Protein AF-D9UPR3-F1 (afdb_monomer_lite)

Sequence (343 aa):
MTTEEIARAFMVPQASMSRRISRAKQQIKNDGMDFRMPPEAERPGRTRAVLRVLYLIFNEGYTATVGPDLLRPDLTAEAIRLTRQAHRVLPDDAEVTGLLALMLLTEARRPARTLADGDLVPMAEQDRSRWNGALAEEGLALVVEALSRPGAGFYRLQAAIAAVHVETPEGGETDWPQILALYDLLEQIAPGAAVRLNRAVAMAMVKGPREGLRLLEPLERDRWMAGSHRLSAVRAHLLEMAGDTDGAREAYRAAARQAGTGPEQRFLSERAERVGAAGTQRAGGGRRGTESGGRELAADERESRTEQHELAAGEGESAREEPLRHDRPHGPGDRAKRLRARR

Structure (mmCIF, N/CA/C/O backbone):
data_AF-D9UPR3-F1
#
_entry.id   AF-D9UPR3-F1
#
loop_
_atom_site.group_PDB
_atom_site.id
_atom_site.type_symbol
_atom_site.label_atom_id
_atom_site.label_alt_id
_atom_site.label_comp_id
_atom_site.label_asym_id
_atom_site.label_entity_id
_atom_site.label_seq_id
_atom_site.pdbx_PDB_ins_code
_atom_site.Cartn_x
_atom_site.Cartn_y
_atom_site.Cartn_z
_atom_site.occupancy
_atom_site.B_iso_or_equiv
_atom_site.auth_seq_id
_atom_site.auth_comp_id
_atom_site.auth_asym_id
_atom_site.auth_atom_id
_atom_site.pdbx_PDB_model_num
ATOM 1 N N . MET A 1 1 ? 8.447 8.687 16.253 1.00 60.56 1 MET A N 1
ATOM 2 C CA . MET A 1 1 ? 8.339 9.632 15.125 1.00 60.56 1 MET A CA 1
ATOM 3 C C . MET A 1 1 ? 8.769 11.029 15.547 1.00 60.56 1 MET A C 1
ATOM 5 O O . MET A 1 1 ? 8.450 11.444 16.660 1.00 60.56 1 MET A O 1
ATOM 9 N N . THR A 1 2 ? 9.475 11.743 14.674 1.00 74.50 2 THR A N 1
ATOM 10 C CA . THR A 1 2 ? 9.830 13.160 14.833 1.00 74.50 2 THR A CA 1
ATOM 11 C C . THR A 1 2 ? 8.719 14.069 14.291 1.00 74.50 2 THR A C 1
ATOM 13 O O . THR A 1 2 ? 7.853 13.646 13.528 1.00 74.50 2 THR A O 1
ATOM 16 N N . THR A 1 3 ? 8.713 15.350 14.669 1.00 73.88 3 THR A N 1
ATOM 17 C CA . THR A 1 3 ? 7.719 16.314 14.158 1.00 73.88 3 THR A CA 1
ATOM 18 C C . THR A 1 3 ? 7.838 16.553 12.652 1.00 73.88 3 THR A C 1
ATOM 20 O O . THR A 1 3 ? 6.852 16.896 12.007 1.00 73.88 3 THR A O 1
ATOM 23 N N . GLU A 1 4 ? 9.039 16.400 12.099 1.00 66.38 4 GLU A N 1
ATOM 24 C CA . GLU A 1 4 ? 9.299 16.533 10.666 1.00 66.38 4 GLU A CA 1
ATOM 25 C C . GLU A 1 4 ? 8.637 15.406 9.870 1.00 66.38 4 GLU A C 1
ATOM 27 O O . GLU A 1 4 ? 7.923 15.680 8.907 1.00 66.38 4 GLU A O 1
ATOM 32 N N . GLU A 1 5 ? 8.790 14.164 10.337 1.00 59.88 5 GLU A N 1
ATOM 33 C CA . GLU A 1 5 ? 8.140 12.974 9.772 1.00 59.88 5 GLU A CA 1
ATOM 34 C C . GLU A 1 5 ? 6.614 13.137 9.769 1.00 59.88 5 GLU A C 1
ATOM 36 O O . GLU A 1 5 ? 5.964 13.003 8.735 1.00 59.88 5 GLU A O 1
ATOM 41 N N . ILE A 1 6 ? 6.039 13.548 10.906 1.00 65.50 6 ILE A N 1
ATOM 42 C CA . ILE A 1 6 ? 4.591 13.778 11.020 1.00 65.50 6 ILE A CA 1
ATOM 43 C C . ILE A 1 6 ? 4.144 14.899 10.068 1.00 65.50 6 ILE A C 1
ATOM 45 O O . ILE A 1 6 ? 3.082 14.816 9.461 1.00 65.50 6 ILE A O 1
ATOM 49 N N . ALA A 1 7 ? 4.930 15.963 9.908 1.00 60.84 7 ALA A N 1
ATOM 50 C CA . ALA A 1 7 ? 4.569 17.052 9.009 1.00 60.84 7 ALA A CA 1
ATOM 51 C C . ALA A 1 7 ? 4.480 16.588 7.549 1.00 60.84 7 ALA A C 1
ATOM 53 O O . ALA A 1 7 ? 3.546 16.985 6.858 1.00 60.84 7 ALA A O 1
ATOM 54 N N . ARG A 1 8 ? 5.392 15.711 7.106 1.00 58.56 8 ARG A N 1
ATOM 55 C CA . ARG A 1 8 ? 5.369 15.131 5.756 1.00 58.56 8 ARG A CA 1
ATOM 56 C C . ARG A 1 8 ? 4.202 14.174 5.544 1.00 58.56 8 ARG A C 1
ATOM 58 O O . ARG A 1 8 ? 3.504 14.350 4.555 1.00 58.56 8 ARG A O 1
ATOM 65 N N . ALA A 1 9 ? 3.927 13.275 6.492 1.00 56.50 9 ALA A N 1
ATOM 66 C CA . ALA A 1 9 ? 2.783 12.357 6.409 1.00 56.50 9 ALA A CA 1
ATOM 67 C C . ALA A 1 9 ? 1.434 13.098 6.280 1.00 56.50 9 ALA A C 1
ATOM 69 O O . ALA A 1 9 ? 0.490 12.638 5.640 1.00 56.50 9 ALA A O 1
ATOM 70 N N . PHE A 1 10 ? 1.339 14.288 6.882 1.00 54.97 10 PHE A N 1
ATOM 71 C CA . PHE A 1 10 ? 0.181 15.184 6.769 1.00 54.97 10 PHE A CA 1
ATOM 72 C C . PHE A 1 10 ? 0.341 16.260 5.684 1.00 54.97 10 PHE A C 1
ATOM 74 O O . PHE A 1 10 ? -0.509 17.140 5.567 1.00 54.97 10 PHE A O 1
ATOM 81 N N . MET A 1 11 ? 1.442 16.224 4.934 1.00 53.34 11 MET A N 1
ATOM 82 C CA . MET A 1 11 ? 1.801 17.159 3.869 1.00 53.34 11 MET A CA 1
ATOM 83 C C . MET A 1 11 ? 1.664 18.644 4.264 1.00 53.34 11 MET A C 1
ATOM 85 O O . MET A 1 11 ? 1.179 19.483 3.504 1.00 53.34 11 MET A O 1
ATOM 89 N N . VAL A 1 12 ? 2.111 18.995 5.474 1.00 57.12 12 VAL A N 1
ATOM 90 C CA . VAL A 1 12 ? 2.156 20.371 5.991 1.00 57.12 12 VAL A CA 1
ATOM 91 C C . VAL A 1 12 ? 3.588 20.798 6.333 1.00 57.12 12 VAL A C 1
ATOM 93 O O . VAL A 1 12 ? 4.432 19.958 6.634 1.00 57.12 12 VAL A O 1
ATOM 96 N N . PRO A 1 13 ? 3.896 22.110 6.381 1.00 69.38 13 PRO A N 1
ATOM 97 C CA . PRO A 1 13 ? 5.200 22.573 6.851 1.00 69.38 13 PRO A CA 1
ATOM 98 C C . PRO A 1 13 ? 5.498 22.105 8.285 1.00 69.38 13 PRO A C 1
ATOM 100 O O . PRO A 1 13 ? 4.628 22.190 9.158 1.00 69.38 13 PRO A O 1
ATOM 103 N N . GLN A 1 14 ? 6.745 21.713 8.572 1.00 78.06 14 GLN A N 1
ATOM 104 C CA . GLN A 1 14 ? 7.173 21.263 9.909 1.00 78.06 14 GLN A CA 1
ATOM 105 C C . GLN A 1 14 ? 6.819 22.269 11.010 1.00 78.06 14 GLN A C 1
ATOM 107 O O . GLN A 1 14 ? 6.280 21.890 12.045 1.00 78.06 14 GLN A O 1
ATOM 112 N N . ALA A 1 15 ? 7.023 23.569 10.775 1.00 76.94 15 ALA A N 1
ATOM 113 C CA . ALA A 1 15 ? 6.650 24.616 11.729 1.00 76.94 15 ALA A CA 1
ATOM 114 C C . ALA A 1 15 ? 5.132 24.669 12.004 1.00 76.94 15 ALA A C 1
ATOM 116 O O . ALA A 1 15 ? 4.696 24.996 13.112 1.00 76.94 15 ALA A O 1
ATOM 117 N N . SER A 1 16 ? 4.305 24.348 11.007 1.00 71.25 16 SER A N 1
ATOM 118 C CA . SER A 1 16 ? 2.852 24.233 11.168 1.00 71.25 16 SER A CA 1
ATOM 119 C C . SER A 1 16 ? 2.490 22.997 11.987 1.00 71.25 16 SER A C 1
ATOM 121 O O . SER A 1 16 ? 1.668 23.111 12.898 1.00 71.25 16 SER A O 1
ATOM 123 N N . MET A 1 17 ? 3.150 21.860 11.744 1.00 85.56 17 MET A N 1
ATOM 124 C CA . MET A 1 17 ? 2.947 20.645 12.535 1.00 85.56 17 MET A CA 1
ATOM 125 C C . MET A 1 17 ? 3.408 20.819 13.988 1.00 85.56 17 MET A C 1
ATOM 127 O O . MET A 1 17 ? 2.632 20.553 14.901 1.00 85.56 17 MET A O 1
ATOM 131 N N . SER A 1 18 ? 4.591 21.394 14.231 1.00 78.44 18 SER A N 1
ATOM 132 C CA . SER A 1 18 ? 5.072 21.738 15.579 1.00 78.44 18 SER A CA 1
ATOM 133 C C . SER A 1 18 ? 4.061 22.591 16.343 1.00 78.44 18 SER A C 1
ATOM 135 O O . SER A 1 18 ? 3.726 22.287 17.485 1.00 78.44 18 SER A O 1
ATOM 137 N N . ARG A 1 19 ? 3.496 23.626 15.703 1.00 83.38 19 ARG A N 1
ATOM 138 C CA . ARG A 1 19 ? 2.458 24.469 16.321 1.00 83.38 19 ARG A CA 1
ATOM 139 C C . ARG A 1 19 ? 1.149 23.721 16.567 1.00 83.38 19 ARG A C 1
ATOM 141 O O . ARG A 1 19 ? 0.476 24.010 17.554 1.00 83.38 19 ARG A O 1
ATOM 148 N N . ARG A 1 20 ? 0.754 22.789 15.695 1.00 82.12 20 ARG A N 1
ATOM 149 C CA . ARG A 1 20 ? -0.429 21.934 15.912 1.00 82.12 20 ARG A CA 1
ATOM 150 C C . ARG A 1 20 ? -0.217 21.005 17.102 1.00 82.12 20 ARG A C 1
ATOM 152 O O . ARG A 1 20 ? -1.067 20.991 17.984 1.00 82.12 20 ARG A O 1
ATOM 159 N N . ILE A 1 21 ? 0.926 20.323 17.173 1.00 83.44 21 ILE A N 1
ATOM 160 C CA . ILE A 1 21 ? 1.269 19.413 18.273 1.00 83.44 21 ILE A CA 1
ATOM 161 C C . ILE A 1 21 ? 1.348 20.176 19.598 1.00 83.44 21 ILE A C 1
ATOM 163 O O . ILE A 1 21 ? 0.736 19.755 20.575 1.00 83.44 21 ILE A O 1
ATOM 167 N N . SER A 1 22 ? 2.041 21.318 19.640 1.00 83.50 22 SER A N 1
ATOM 168 C CA . SER A 1 22 ? 2.136 22.128 20.860 1.00 83.50 22 SER A CA 1
ATOM 169 C C . SER A 1 22 ? 0.773 22.648 21.311 1.00 83.50 22 SER A C 1
ATOM 171 O O . SER A 1 22 ? 0.469 22.569 22.496 1.00 83.50 22 SER A O 1
ATOM 173 N N . ARG A 1 23 ? -0.085 23.111 20.388 1.00 80.75 23 ARG A N 1
ATOM 174 C CA . ARG A 1 23 ? -1.458 23.522 20.727 1.00 80.75 23 ARG A CA 1
ATOM 175 C C . ARG A 1 23 ? -2.308 22.356 21.210 1.00 80.75 23 ARG A C 1
ATOM 177 O O . ARG A 1 23 ? -3.009 22.528 22.191 1.00 80.75 23 ARG A O 1
ATOM 184 N N . ALA A 1 24 ? -2.214 21.182 20.589 1.00 78.88 24 ALA A N 1
ATOM 185 C CA . ALA A 1 24 ? -2.932 19.992 21.040 1.00 78.88 24 ALA A CA 1
ATOM 186 C C . ALA A 1 24 ? -2.484 19.563 22.447 1.00 78.88 24 ALA A C 1
ATOM 188 O O . ALA A 1 24 ? -3.322 19.356 23.317 1.00 78.88 24 ALA A O 1
ATOM 189 N N . LYS A 1 25 ? -1.170 19.515 22.709 1.00 79.44 25 LYS A N 1
ATOM 190 C CA . LYS A 1 25 ? -0.615 19.231 24.045 1.00 79.44 25 LYS A CA 1
ATOM 191 C C . LYS A 1 25 ? -1.052 20.269 25.077 1.00 79.44 25 LYS A C 1
ATOM 193 O O . LYS A 1 25 ? -1.421 19.905 26.188 1.00 79.44 25 LYS A O 1
ATOM 198 N N . GLN A 1 26 ? -1.032 21.550 24.709 1.00 78.19 26 GLN A N 1
ATOM 199 C CA . GLN A 1 26 ? -1.462 22.631 25.589 1.00 78.19 26 GLN A CA 1
ATOM 200 C C . GLN A 1 26 ? -2.972 22.585 25.841 1.00 78.19 26 GLN A C 1
ATOM 202 O O . GLN A 1 26 ? -3.383 22.815 26.967 1.00 78.19 26 GLN A O 1
ATOM 207 N N . GLN A 1 27 ? -3.781 22.236 24.840 1.00 74.06 27 GLN A N 1
ATOM 208 C CA . GLN A 1 27 ? -5.222 22.039 24.985 1.00 74.06 27 GLN A CA 1
ATOM 209 C C . GLN A 1 27 ? -5.513 20.875 25.938 1.00 74.06 27 GLN A C 1
ATOM 211 O O . GLN A 1 27 ? -6.262 21.050 26.887 1.00 74.06 27 GLN A O 1
ATOM 216 N N . ILE A 1 28 ? -4.838 19.730 25.769 1.00 75.44 28 ILE A N 1
ATOM 217 C CA . ILE A 1 28 ? -4.945 18.581 26.686 1.00 75.44 28 ILE A CA 1
ATOM 218 C C . ILE A 1 28 ? -4.567 18.988 28.118 1.00 75.44 28 ILE A C 1
ATOM 220 O O . ILE A 1 28 ? -5.259 18.627 29.066 1.00 75.44 28 ILE A O 1
ATOM 224 N N . LYS A 1 29 ? -3.487 19.766 28.274 1.00 75.69 29 LYS A N 1
ATOM 225 C CA . LYS A 1 29 ? -3.014 20.252 29.576 1.00 75.69 29 LYS A CA 1
ATOM 226 C C . LYS A 1 29 ? -3.962 21.280 30.211 1.00 75.69 29 LYS A C 1
ATOM 228 O O . LYS A 1 29 ? -4.133 21.258 31.423 1.00 75.69 29 LYS A O 1
ATOM 233 N N . ASN A 1 30 ? -4.538 22.181 29.416 1.00 72.31 30 ASN A N 1
ATOM 234 C CA . ASN A 1 30 ? -5.387 23.280 29.883 1.00 72.31 30 ASN A CA 1
ATOM 235 C C . ASN A 1 30 ? -6.821 22.838 30.173 1.00 72.31 30 ASN A C 1
ATOM 237 O O . ASN A 1 30 ? -7.424 23.340 31.114 1.00 72.31 30 ASN A O 1
ATOM 241 N N . ASP A 1 31 ? -7.357 21.916 29.375 1.00 68.56 31 ASP A N 1
ATOM 242 C CA . ASP A 1 31 ? -8.737 21.453 29.516 1.00 68.56 31 ASP A CA 1
ATOM 243 C C . ASP A 1 31 ? -8.904 20.458 30.666 1.00 68.56 31 ASP A C 1
ATOM 245 O O . ASP A 1 31 ? -10.033 20.084 30.972 1.00 68.56 31 ASP A O 1
ATOM 249 N N . GLY A 1 32 ? -7.802 20.000 31.279 1.00 60.31 32 GLY A N 1
ATOM 250 C CA . GLY A 1 32 ? -7.841 18.963 32.307 1.00 60.31 32 GLY A CA 1
ATOM 251 C C . GLY A 1 32 ? -8.645 17.755 31.833 1.00 60.31 32 GLY A C 1
ATOM 252 O O . GLY A 1 32 ? -9.475 17.255 32.581 1.00 60.31 32 GLY A O 1
ATOM 253 N N . MET A 1 33 ? -8.487 17.372 30.557 1.00 57.41 33 MET A N 1
ATOM 254 C CA . MET A 1 33 ? -9.342 16.374 29.920 1.00 57.41 33 MET A CA 1
ATOM 255 C C . MET A 1 33 ? -9.286 15.061 30.699 1.00 57.41 33 MET A C 1
ATOM 257 O O . MET A 1 33 ? -8.336 14.288 30.563 1.00 57.41 33 MET A O 1
ATOM 261 N N . ASP A 1 34 ? -10.337 14.789 31.465 1.00 59.31 34 ASP A N 1
ATOM 262 C CA . ASP A 1 34 ? -10.584 13.459 31.991 1.00 59.31 34 ASP A CA 1
ATOM 263 C C . ASP A 1 34 ? -10.797 12.531 30.796 1.00 59.31 34 ASP A C 1
ATOM 265 O O . ASP A 1 34 ? -11.707 12.728 29.979 1.00 59.31 34 ASP A O 1
ATOM 269 N N . PHE A 1 35 ? -9.944 11.513 30.677 1.00 65.38 35 PHE A N 1
ATOM 270 C CA . PHE A 1 35 ? -10.124 10.424 29.723 1.00 65.38 35 PHE A CA 1
ATOM 271 C C . PHE A 1 35 ? -11.361 9.613 30.121 1.00 65.38 35 PHE A C 1
ATOM 273 O O . PHE A 1 35 ? -11.278 8.540 30.713 1.00 65.38 35 PHE A O 1
ATOM 280 N N . ARG A 1 36 ? -12.539 10.147 29.804 1.00 72.75 36 ARG A N 1
ATOM 281 C CA . ARG A 1 36 ? -13.812 9.453 29.943 1.00 72.75 36 ARG A CA 1
ATOM 282 C C . ARG A 1 36 ? -14.077 8.616 28.703 1.00 72.75 36 ARG A C 1
ATOM 284 O O . ARG A 1 36 ? -13.770 9.027 27.582 1.00 72.75 36 ARG A O 1
ATOM 291 N N . MET A 1 37 ? -14.690 7.455 28.908 1.00 77.19 37 MET A N 1
ATOM 292 C CA . MET A 1 37 ? -15.153 6.623 27.804 1.00 77.19 37 MET A CA 1
ATOM 293 C C . MET A 1 37 ? -16.097 7.455 26.918 1.00 77.19 37 MET A C 1
ATOM 295 O O . MET A 1 37 ? -17.040 8.057 27.448 1.00 77.19 37 MET A O 1
ATOM 299 N N . PRO A 1 38 ? -15.859 7.539 25.596 1.00 80.75 38 PRO A N 1
ATOM 300 C CA . PRO A 1 38 ? -16.747 8.282 24.723 1.00 80.75 38 PRO A CA 1
ATOM 301 C C . PRO A 1 38 ? -18.163 7.684 24.750 1.00 80.75 38 PRO A C 1
ATOM 303 O O . PRO A 1 38 ? -18.311 6.454 24.827 1.00 80.75 38 PRO A O 1
ATOM 306 N N . PRO A 1 39 ? -19.204 8.536 24.662 1.00 85.06 39 PRO A N 1
ATOM 307 C CA . PRO A 1 39 ? -20.572 8.084 24.445 1.00 85.06 39 PRO A CA 1
ATOM 308 C C . PRO A 1 39 ? -20.645 7.135 23.249 1.00 85.06 39 PRO A C 1
ATOM 310 O O . PRO A 1 39 ? -19.894 7.289 22.286 1.00 85.06 39 PRO A O 1
ATOM 313 N N . GLU A 1 40 ? -21.568 6.177 23.286 1.00 83.12 40 GLU A N 1
ATOM 314 C CA . GLU A 1 40 ? -21.684 5.135 22.261 1.00 83.12 40 GLU A CA 1
ATOM 315 C C . GLU A 1 40 ? -21.810 5.701 20.839 1.00 83.12 40 GLU A C 1
ATOM 317 O O . GLU A 1 40 ? -21.120 5.243 19.932 1.00 83.12 40 GLU A O 1
ATOM 322 N N . ALA A 1 41 ? -22.568 6.788 20.676 1.00 85.25 41 ALA A N 1
ATOM 323 C CA . ALA A 1 41 ? -22.734 7.484 19.401 1.00 85.25 41 ALA A CA 1
ATOM 324 C C . ALA A 1 41 ? -21.432 8.086 18.828 1.00 85.25 41 ALA A C 1
ATOM 326 O O . ALA A 1 41 ? -21.311 8.244 17.616 1.00 85.25 41 ALA A O 1
ATOM 327 N N . GLU A 1 42 ? -20.444 8.414 19.667 1.00 85.62 42 GLU A N 1
ATOM 328 C CA . GLU A 1 42 ? -19.148 8.946 19.217 1.00 85.62 42 GLU A CA 1
ATOM 329 C C . GLU A 1 42 ? -18.145 7.841 18.859 1.00 85.62 42 GLU A C 1
ATOM 331 O O . GLU A 1 42 ? -17.145 8.114 18.185 1.00 85.62 42 GLU A O 1
ATOM 336 N N . ARG A 1 43 ? -18.379 6.600 19.310 1.00 85.75 43 ARG A N 1
ATOM 337 C CA . ARG A 1 43 ? -17.422 5.496 19.152 1.00 85.75 43 ARG A CA 1
ATOM 338 C C . ARG A 1 43 ? -17.071 5.233 17.686 1.00 85.75 43 ARG A C 1
ATOM 340 O O . ARG A 1 43 ? -15.877 5.235 17.407 1.00 85.75 43 ARG A O 1
ATOM 347 N N . PRO A 1 44 ? -18.015 5.134 16.727 1.00 85.62 44 PRO A N 1
ATOM 348 C CA . PRO A 1 44 ? -17.662 4.839 15.335 1.00 85.62 44 PRO A CA 1
ATOM 349 C C . PRO A 1 44 ? -16.733 5.882 14.696 1.00 85.62 44 PRO A C 1
ATOM 351 O O . PRO A 1 44 ? -15.830 5.537 13.935 1.00 85.62 44 PRO A O 1
ATOM 354 N N . GLY A 1 45 ? -16.936 7.170 15.000 1.00 83.81 45 GLY A N 1
ATOM 355 C CA . GLY A 1 45 ? -16.080 8.247 14.493 1.00 83.81 45 GLY A CA 1
ATOM 356 C C . GLY A 1 45 ? -14.686 8.228 15.122 1.00 83.81 45 GLY A C 1
ATOM 357 O O . GLY A 1 45 ? -13.684 8.416 14.431 1.00 83.81 45 GLY A O 1
ATOM 358 N N . ARG A 1 46 ? -14.605 7.943 16.427 1.00 87.50 46 ARG A N 1
ATOM 359 C CA . ARG A 1 46 ? -13.329 7.824 17.146 1.00 87.50 46 ARG A CA 1
ATOM 360 C C . ARG A 1 46 ? -12.550 6.576 16.738 1.00 87.50 46 ARG A C 1
ATOM 362 O O . ARG A 1 46 ? -11.341 6.682 16.561 1.00 87.50 46 ARG A O 1
ATOM 369 N N . THR A 1 47 ? -13.220 5.443 16.522 1.00 90.44 47 THR A N 1
ATOM 370 C CA . THR A 1 47 ? -12.599 4.220 15.992 1.00 90.44 47 THR A CA 1
ATOM 371 C C . THR A 1 47 ? -11.947 4.502 14.646 1.00 90.44 47 THR A C 1
ATOM 373 O O . THR A 1 47 ? -10.759 4.242 14.498 1.00 90.44 47 THR A O 1
ATOM 376 N N . ARG A 1 48 ? -12.654 5.146 13.705 1.00 88.88 48 ARG A N 1
ATOM 377 C CA . ARG A 1 48 ? -12.072 5.541 12.408 1.00 88.88 48 ARG A CA 1
ATOM 378 C C . ARG A 1 48 ? -10.806 6.389 12.553 1.00 88.88 48 ARG A C 1
ATOM 380 O O . ARG A 1 48 ? -9.810 6.120 11.891 1.00 88.88 48 ARG A O 1
ATOM 387 N N . ALA A 1 49 ? -10.812 7.375 13.451 1.00 86.88 49 ALA A N 1
ATOM 388 C CA . ALA A 1 49 ? -9.627 8.195 13.706 1.00 86.88 49 ALA A CA 1
ATOM 389 C C . ALA A 1 49 ? -8.456 7.380 14.290 1.00 86.88 49 ALA A C 1
ATOM 391 O O . ALA A 1 49 ? -7.310 7.593 13.898 1.00 86.88 49 ALA A O 1
ATOM 392 N N . VAL A 1 50 ? -8.733 6.437 15.199 1.00 92.00 50 VAL A N 1
ATOM 393 C CA . VAL A 1 50 ? -7.719 5.533 15.766 1.00 92.00 50 VAL A CA 1
ATOM 394 C C . VAL A 1 50 ? -7.136 4.624 14.686 1.00 92.00 50 VAL A C 1
ATOM 396 O O . VAL A 1 50 ? -5.916 4.556 14.571 1.00 92.00 50 VAL A O 1
ATOM 399 N N . LEU A 1 51 ? -7.977 3.986 13.866 1.00 91.19 51 LEU A N 1
ATOM 400 C CA . LEU A 1 51 ? -7.533 3.128 12.763 1.00 91.19 51 LEU A CA 1
ATOM 401 C C . LEU A 1 51 ? -6.617 3.884 11.799 1.00 91.19 51 LEU A C 1
ATOM 403 O O . LEU A 1 51 ? -5.539 3.397 11.468 1.00 91.19 51 LEU A O 1
ATOM 407 N N . ARG A 1 52 ? -6.979 5.123 11.451 1.00 86.50 52 ARG A N 1
ATOM 408 C CA . ARG A 1 52 ? -6.141 5.986 10.615 1.00 86.50 52 ARG A CA 1
ATOM 409 C C . ARG A 1 52 ? -4.777 6.265 11.237 1.00 86.50 52 ARG A C 1
ATOM 411 O O . ARG A 1 52 ? -3.769 6.195 10.543 1.00 86.50 52 ARG A O 1
ATOM 418 N N . VAL A 1 53 ? -4.719 6.571 12.533 1.00 88.00 53 VAL A N 1
ATOM 419 C CA . VAL A 1 53 ? -3.439 6.796 13.226 1.00 88.00 53 VAL A CA 1
ATOM 420 C C . VAL A 1 53 ? -2.595 5.523 13.246 1.00 88.00 53 VAL A C 1
ATOM 422 O O . VAL A 1 53 ? -1.405 5.592 12.956 1.00 88.00 53 VAL A O 1
ATOM 425 N N . LEU A 1 54 ? -3.196 4.370 13.543 1.00 89.56 54 LEU A N 1
ATOM 426 C CA . LEU A 1 54 ? -2.496 3.083 13.546 1.00 89.56 54 LEU A CA 1
ATOM 427 C C . LEU A 1 54 ? -1.933 2.751 12.162 1.00 89.56 54 LEU A C 1
ATOM 429 O O . LEU A 1 54 ? -0.768 2.378 12.051 1.00 89.56 54 LEU A O 1
ATOM 433 N N . TYR A 1 55 ? -2.729 2.958 11.114 1.00 86.50 55 TYR A N 1
ATOM 434 C CA . TYR A 1 55 ? -2.305 2.771 9.731 1.00 86.50 55 TYR A CA 1
ATOM 435 C C . TYR A 1 55 ? -1.135 3.689 9.349 1.00 86.50 55 TYR A C 1
ATOM 437 O O . TYR A 1 55 ? -0.156 3.227 8.772 1.00 86.50 55 TYR A O 1
ATOM 445 N N . LEU A 1 56 ? -1.177 4.969 9.738 1.00 81.75 56 LEU A N 1
ATOM 446 C CA . LEU A 1 56 ? -0.077 5.909 9.488 1.00 81.75 56 LEU A CA 1
ATOM 447 C C . LEU A 1 56 ? 1.216 5.510 10.215 1.00 81.75 56 LEU A C 1
ATOM 449 O O . LEU A 1 56 ? 2.290 5.600 9.627 1.00 81.75 56 LEU A O 1
ATOM 453 N N . ILE A 1 57 ? 1.124 5.054 11.471 1.00 82.50 57 ILE A N 1
ATOM 454 C CA . ILE A 1 57 ? 2.293 4.562 12.222 1.00 82.50 57 ILE A CA 1
ATOM 455 C C . ILE A 1 57 ? 2.892 3.343 11.517 1.00 82.50 57 ILE A C 1
ATOM 457 O O . ILE A 1 57 ? 4.109 3.261 11.367 1.00 82.50 57 ILE A O 1
ATOM 461 N N . PHE A 1 58 ? 2.043 2.415 11.070 1.00 83.62 58 PHE A N 1
ATOM 462 C CA . PHE A 1 58 ? 2.490 1.230 10.350 1.00 83.62 58 PHE A CA 1
ATOM 463 C C . PHE A 1 58 ? 3.179 1.588 9.029 1.00 83.62 58 PHE A C 1
ATOM 465 O O . PHE A 1 58 ? 4.275 1.097 8.776 1.00 83.62 58 PHE A O 1
ATOM 472 N N . ASN A 1 59 ? 2.588 2.471 8.220 1.00 76.62 59 ASN A N 1
ATOM 473 C CA . ASN A 1 59 ? 3.161 2.871 6.933 1.00 76.62 59 ASN A CA 1
ATOM 474 C C . ASN A 1 59 ? 4.524 3.555 7.093 1.00 76.62 59 ASN A C 1
ATOM 476 O O . ASN A 1 59 ? 5.451 3.201 6.371 1.00 76.62 59 ASN A O 1
ATOM 480 N N . GLU A 1 60 ? 4.679 4.456 8.071 1.00 74.44 60 GLU A N 1
ATOM 481 C CA . GLU A 1 60 ? 5.988 5.060 8.376 1.00 74.44 60 GLU A CA 1
ATOM 482 C C . GLU A 1 60 ? 7.007 4.006 8.842 1.00 74.44 60 GLU A C 1
ATOM 484 O O . GLU A 1 60 ? 8.208 4.139 8.616 1.00 74.44 60 GLU A O 1
ATOM 489 N N . GLY A 1 61 ? 6.529 2.944 9.496 1.00 75.00 61 GLY A N 1
ATOM 490 C CA . GLY A 1 61 ? 7.342 1.799 9.879 1.00 75.00 61 GLY A CA 1
ATOM 491 C C . GLY A 1 61 ? 7.803 0.945 8.697 1.00 75.00 61 GLY A C 1
ATOM 492 O O . GLY A 1 61 ? 8.945 0.495 8.649 1.00 75.00 61 GLY A O 1
ATOM 493 N N . TYR A 1 62 ? 6.900 0.691 7.756 1.00 67.00 62 TYR A N 1
ATOM 494 C CA . TYR A 1 62 ? 7.090 -0.280 6.679 1.00 67.00 62 TYR A CA 1
ATOM 495 C C . TYR A 1 62 ? 7.742 0.317 5.424 1.00 67.00 62 TYR A C 1
ATOM 497 O O . TYR A 1 62 ? 8.319 -0.397 4.604 1.00 67.00 62 TYR A O 1
ATOM 505 N N . THR A 1 63 ? 7.648 1.627 5.233 1.00 67.81 63 THR A N 1
ATOM 506 C CA . THR A 1 63 ? 8.376 2.362 4.197 1.00 67.81 63 THR A CA 1
ATOM 507 C C . THR A 1 63 ? 8.726 3.717 4.782 1.00 67.81 63 THR A C 1
ATOM 509 O O . THR A 1 63 ? 7.916 4.643 4.756 1.00 67.81 63 THR A O 1
ATOM 512 N N . ALA A 1 64 ? 9.917 3.803 5.370 1.00 59.25 64 ALA A N 1
ATOM 513 C CA . ALA A 1 64 ? 10.398 5.023 5.992 1.00 59.25 64 ALA A CA 1
ATOM 514 C C . ALA A 1 64 ? 10.374 6.158 4.966 1.00 59.25 64 ALA A C 1
ATOM 516 O O . ALA A 1 64 ? 10.934 6.043 3.877 1.00 59.25 64 ALA A O 1
ATOM 517 N N . THR A 1 65 ? 9.726 7.269 5.311 1.00 55.34 65 THR A N 1
ATOM 518 C CA . THR A 1 65 ? 9.547 8.375 4.364 1.00 55.34 65 THR A CA 1
ATOM 519 C C . THR A 1 65 ? 10.891 9.053 4.058 1.00 55.34 65 THR A C 1
ATOM 521 O O . THR A 1 65 ? 11.092 9.560 2.955 1.00 55.34 65 THR A O 1
ATOM 524 N N . VAL A 1 66 ? 11.817 9.078 5.028 1.00 53.84 66 VAL A N 1
ATOM 525 C CA . VAL A 1 66 ? 13.173 9.632 4.893 1.00 53.84 66 VAL A CA 1
ATOM 526 C C . VAL A 1 66 ? 14.145 8.895 5.808 1.00 53.84 66 VAL A C 1
ATOM 528 O O . VAL A 1 66 ? 13.807 8.567 6.943 1.00 53.84 66 VAL A O 1
ATOM 531 N N . GLY A 1 67 ? 15.383 8.734 5.347 1.00 58.50 67 GLY A N 1
ATOM 532 C CA . GLY A 1 67 ? 16.486 8.252 6.171 1.00 58.50 67 GLY A CA 1
ATOM 533 C C . GLY A 1 67 ? 17.413 7.292 5.430 1.00 58.50 67 GLY A C 1
ATOM 534 O O . GLY A 1 67 ? 17.218 7.032 4.239 1.00 58.50 67 GLY A O 1
ATOM 535 N N . PRO A 1 68 ? 18.448 6.788 6.125 1.00 55.91 68 PRO A N 1
ATOM 536 C CA . PRO A 1 68 ? 19.322 5.755 5.579 1.00 55.91 68 PRO A CA 1
ATOM 537 C C . PRO A 1 68 ? 18.606 4.401 5.473 1.00 55.91 68 PRO A C 1
ATOM 539 O O . PRO A 1 68 ? 18.910 3.628 4.567 1.00 55.91 68 PRO A O 1
ATOM 542 N N . ASP A 1 69 ? 17.639 4.152 6.360 1.00 63.09 69 ASP A N 1
ATOM 543 C CA . ASP A 1 69 ? 16.937 2.880 6.481 1.00 63.09 69 ASP A CA 1
ATOM 544 C C . ASP A 1 69 ? 15.576 2.935 5.788 1.00 63.09 69 ASP A C 1
ATOM 546 O O . ASP A 1 69 ? 14.823 3.892 5.954 1.00 63.09 69 ASP A O 1
ATOM 550 N N . LEU A 1 70 ? 15.238 1.874 5.055 1.00 61.28 70 LEU A N 1
ATOM 551 C CA . LEU A 1 70 ? 13.924 1.691 4.434 1.00 61.28 70 LEU A CA 1
ATOM 552 C C . LEU A 1 70 ? 12.848 1.268 5.450 1.00 61.28 70 LEU A C 1
ATOM 554 O O . LEU A 1 70 ? 11.664 1.546 5.266 1.00 61.28 70 LEU A O 1
ATOM 558 N N . LEU A 1 71 ? 13.251 0.552 6.501 1.00 69.06 71 LEU A N 1
ATOM 559 C CA . LEU A 1 71 ? 12.356 -0.113 7.443 1.00 69.06 71 LEU A CA 1
ATOM 560 C C . LEU A 1 71 ? 12.622 0.372 8.866 1.00 69.06 71 LEU A C 1
ATOM 562 O O . LEU A 1 71 ? 13.767 0.459 9.303 1.00 69.06 71 LEU A O 1
ATOM 566 N N . ARG A 1 72 ? 11.545 0.585 9.621 1.00 75.94 72 ARG A N 1
ATOM 567 C CA . ARG A 1 72 ? 11.548 0.857 11.062 1.00 75.94 72 ARG A CA 1
ATOM 568 C C . ARG A 1 72 ? 10.690 -0.185 11.787 1.00 75.94 72 ARG A C 1
ATOM 570 O O . ARG A 1 72 ? 9.517 0.066 12.082 1.00 75.94 72 ARG A O 1
ATOM 577 N N . PRO A 1 73 ? 11.257 -1.377 12.056 1.00 80.62 73 PRO A N 1
ATOM 578 C CA . PRO A 1 73 ? 10.510 -2.510 12.604 1.00 80.62 73 PRO A CA 1
ATOM 579 C C . PRO A 1 73 ? 9.876 -2.241 13.972 1.00 80.62 73 PRO A C 1
ATOM 581 O O . PRO A 1 73 ? 8.896 -2.884 14.335 1.00 80.62 73 PRO A O 1
ATOM 584 N N . ASP A 1 74 ? 10.420 -1.293 14.741 1.00 82.94 74 ASP A N 1
ATOM 585 C CA . ASP A 1 74 ? 9.848 -0.849 16.012 1.00 82.94 74 ASP A CA 1
ATOM 586 C C . ASP A 1 74 ? 8.443 -0.254 15.827 1.00 82.94 74 ASP A C 1
ATOM 588 O O . ASP A 1 74 ? 7.538 -0.547 16.610 1.00 82.94 74 ASP A O 1
ATOM 592 N N . LEU A 1 75 ? 8.238 0.532 14.765 1.00 83.38 75 LEU A N 1
ATOM 593 C CA . LEU A 1 75 ? 6.949 1.157 14.473 1.00 83.38 75 LEU A CA 1
ATOM 594 C C . LEU A 1 75 ? 5.928 0.155 13.928 1.00 83.38 75 LEU A C 1
ATOM 596 O O . LEU A 1 75 ? 4.772 0.193 14.357 1.00 83.38 75 LEU A O 1
ATOM 600 N N . THR A 1 76 ? 6.329 -0.751 13.027 1.00 87.00 76 THR A N 1
ATOM 601 C CA . THR A 1 76 ? 5.402 -1.772 12.501 1.00 87.00 76 THR A CA 1
ATOM 602 C C . THR A 1 76 ? 4.959 -2.727 13.605 1.00 87.00 76 THR A C 1
ATOM 604 O O . THR A 1 76 ? 3.762 -2.989 13.745 1.00 87.00 76 THR A O 1
ATOM 607 N N . ALA A 1 77 ? 5.890 -3.166 14.461 1.00 90.00 77 ALA A N 1
ATOM 608 C CA . ALA A 1 77 ? 5.587 -4.017 15.607 1.00 90.00 77 ALA A CA 1
ATOM 609 C C . ALA A 1 77 ? 4.614 -3.343 16.586 1.00 90.00 77 ALA A C 1
ATOM 611 O O . ALA A 1 77 ? 3.645 -3.969 17.025 1.00 90.00 77 ALA A O 1
ATOM 612 N N . GLU A 1 78 ? 4.825 -2.062 16.904 1.00 91.56 78 GLU A N 1
ATOM 613 C CA . GLU A 1 78 ? 3.946 -1.327 17.816 1.00 91.56 78 GLU A CA 1
ATOM 614 C C . GLU A 1 78 ? 2.556 -1.078 17.212 1.00 91.56 78 GLU A C 1
ATOM 616 O O . GLU A 1 78 ? 1.544 -1.267 17.893 1.00 91.56 78 GLU A O 1
ATOM 621 N N . ALA A 1 79 ? 2.474 -0.726 15.924 1.00 91.81 79 ALA A N 1
ATOM 622 C CA . ALA A 1 79 ? 1.198 -0.559 15.232 1.00 91.81 79 ALA A CA 1
ATOM 623 C C . ALA A 1 79 ? 0.390 -1.865 15.203 1.00 91.81 79 ALA A C 1
ATOM 625 O O . ALA A 1 79 ? -0.803 -1.855 15.522 1.00 91.81 79 ALA A O 1
ATOM 626 N N . ILE A 1 80 ? 1.034 -3.003 14.919 1.00 96.81 80 ILE A N 1
ATOM 627 C CA . ILE A 1 80 ? 0.394 -4.325 14.980 1.00 96.81 80 ILE A CA 1
ATOM 628 C C . ILE A 1 80 ? -0.068 -4.628 16.408 1.00 96.81 80 ILE A C 1
ATOM 630 O O . ILE A 1 80 ? -1.212 -5.040 16.609 1.00 96.81 80 ILE A O 1
ATOM 634 N N . ARG A 1 81 ? 0.777 -4.393 17.420 1.00 97.62 81 ARG A N 1
ATOM 635 C CA . ARG A 1 81 ? 0.437 -4.649 18.830 1.00 97.62 81 ARG A CA 1
ATOM 636 C C . ARG A 1 81 ? -0.808 -3.872 19.264 1.00 97.62 81 ARG A C 1
ATOM 638 O O . ARG A 1 81 ? -1.702 -4.443 19.896 1.00 97.62 81 ARG A O 1
ATOM 645 N N . LEU A 1 82 ? -0.881 -2.587 18.920 1.00 97.19 82 LEU A N 1
ATOM 646 C CA . LEU A 1 82 ? -2.025 -1.729 19.231 1.00 97.19 82 LEU A CA 1
ATOM 647 C C . LEU A 1 82 ? -3.273 -2.125 18.432 1.00 97.19 82 LEU A C 1
ATOM 649 O O . LEU A 1 82 ? -4.365 -2.171 18.997 1.00 97.19 82 LEU A O 1
ATOM 653 N N . THR A 1 83 ? -3.124 -2.493 17.159 1.00 97.94 83 THR A N 1
ATOM 654 C CA . THR A 1 83 ? -4.249 -2.948 16.324 1.00 97.94 83 THR A CA 1
ATOM 655 C C . THR A 1 83 ? -4.821 -4.276 16.831 1.00 97.94 83 THR A C 1
ATOM 657 O O . THR A 1 83 ? -6.037 -4.419 16.929 1.00 97.94 83 THR A O 1
ATOM 660 N N . ARG A 1 84 ? -3.981 -5.209 17.303 1.00 98.31 84 ARG A N 1
ATOM 661 C CA . ARG A 1 84 ? -4.435 -6.426 18.006 1.00 98.31 84 ARG A CA 1
ATOM 662 C C . ARG A 1 84 ? -5.195 -6.112 19.290 1.00 98.31 84 ARG A C 1
ATOM 664 O O . ARG A 1 84 ? -6.124 -6.826 19.660 1.00 98.31 84 ARG A O 1
ATOM 671 N N . GLN A 1 85 ? -4.801 -5.068 20.020 1.00 97.50 85 GLN A N 1
ATOM 672 C CA . GLN A 1 85 ? -5.550 -4.627 21.196 1.00 97.50 85 GLN A CA 1
ATOM 673 C C . GLN A 1 85 ? -6.910 -4.040 20.805 1.00 97.50 85 GLN A C 1
ATOM 675 O O . GLN A 1 85 ? -7.902 -4.376 21.447 1.00 97.50 85 GLN A O 1
ATOM 680 N N . ALA A 1 86 ? -6.971 -3.236 19.741 1.00 95.94 86 ALA A N 1
ATOM 681 C CA . ALA A 1 86 ? -8.229 -2.725 19.203 1.00 95.94 86 ALA A CA 1
ATOM 682 C C . ALA A 1 86 ? -9.157 -3.867 18.759 1.00 95.94 86 ALA A C 1
ATOM 684 O O . ALA A 1 86 ? -10.313 -3.889 19.169 1.00 95.94 86 ALA A O 1
ATOM 685 N N . HIS A 1 87 ? -8.638 -4.860 18.031 1.00 97.44 87 HIS A N 1
ATOM 686 C CA . HIS A 1 87 ? -9.402 -6.033 17.593 1.00 97.44 87 HIS A CA 1
ATOM 687 C C . HIS A 1 87 ? -9.970 -6.830 18.770 1.00 97.44 87 HIS A C 1
ATOM 689 O O . HIS A 1 87 ? -11.112 -7.272 18.728 1.00 97.44 87 HIS A O 1
ATOM 695 N N . ARG A 1 88 ? -9.208 -7.011 19.856 1.00 96.69 88 ARG A N 1
ATOM 696 C CA . ARG A 1 88 ? -9.718 -7.707 21.051 1.00 96.69 88 ARG A CA 1
ATOM 697 C C . ARG A 1 88 ? -10.864 -6.962 21.736 1.00 96.69 88 ARG A C 1
ATOM 699 O O . ARG A 1 88 ? -11.706 -7.598 22.355 1.00 96.69 88 ARG A O 1
ATOM 706 N N . VAL A 1 89 ? -10.874 -5.631 21.660 1.00 93.62 89 VAL A N 1
ATOM 707 C CA . VAL A 1 89 ? -11.925 -4.788 22.258 1.00 93.62 89 VAL A CA 1
ATOM 708 C C . VAL A 1 89 ? -13.134 -4.651 21.329 1.00 93.62 89 VAL A C 1
ATOM 710 O O . VAL A 1 89 ? -14.256 -4.519 21.809 1.00 93.62 89 VAL A O 1
ATOM 713 N N . LEU A 1 90 ? -12.911 -4.683 20.015 1.00 92.88 90 LEU A N 1
ATOM 714 C CA . LEU A 1 90 ? -13.923 -4.517 18.974 1.00 92.88 90 LEU A CA 1
ATOM 715 C C . LEU A 1 90 ? -13.880 -5.696 17.984 1.00 92.88 90 LEU A C 1
ATOM 717 O O . LEU A 1 90 ? -13.616 -5.475 16.802 1.00 92.88 90 LEU A O 1
ATOM 721 N N . PRO A 1 91 ? -14.123 -6.942 18.434 1.00 92.75 91 PRO A N 1
ATOM 722 C CA . PRO A 1 91 ? -14.020 -8.108 17.559 1.00 92.75 91 PRO A CA 1
ATOM 723 C C . PRO A 1 91 ? -15.038 -8.052 16.417 1.00 92.75 91 PRO A C 1
ATOM 725 O O . PRO A 1 91 ? -14.739 -8.508 15.321 1.00 92.75 91 PRO A O 1
ATOM 728 N N . ASP A 1 92 ? -16.198 -7.423 16.641 1.00 91.50 92 ASP A N 1
ATOM 729 C CA . ASP A 1 92 ? -17.288 -7.295 15.666 1.00 91.50 92 ASP A CA 1
ATOM 730 C C . ASP A 1 92 ? -17.129 -6.117 14.682 1.00 91.50 92 ASP A C 1
ATOM 732 O O . ASP A 1 92 ? -17.918 -5.969 13.744 1.00 91.50 92 ASP A O 1
ATOM 736 N N . ASP A 1 93 ? -16.068 -5.311 14.811 1.00 94.62 93 ASP A N 1
ATOM 737 C CA . ASP A 1 93 ? -15.773 -4.229 13.868 1.00 94.62 93 ASP A CA 1
ATOM 738 C C . ASP A 1 93 ? -14.932 -4.734 12.683 1.00 94.62 93 ASP A C 1
ATOM 740 O O . ASP A 1 93 ? -13.744 -5.029 12.804 1.00 94.62 93 ASP A O 1
ATOM 744 N N . ALA A 1 94 ? -15.562 -4.834 11.509 1.00 96.12 94 ALA A N 1
ATOM 745 C CA . ALA A 1 94 ? -14.931 -5.367 10.300 1.00 96.12 94 ALA A CA 1
ATOM 746 C C . ALA A 1 94 ? -13.741 -4.527 9.794 1.00 96.12 94 ALA A C 1
ATOM 748 O O . ALA A 1 94 ? -12.852 -5.070 9.139 1.00 96.12 94 ALA A O 1
ATOM 749 N N . GLU A 1 95 ? -13.719 -3.214 10.054 1.00 96.00 95 GLU A N 1
ATOM 750 C CA . GLU A 1 95 ? -12.614 -2.343 9.628 1.00 96.00 95 GLU A CA 1
ATOM 751 C C . GLU A 1 95 ? -11.391 -2.523 10.528 1.00 96.00 95 GLU A C 1
ATOM 753 O O . GLU A 1 95 ? -10.264 -2.482 10.035 1.00 96.00 95 GLU A O 1
ATOM 758 N N . VAL A 1 96 ? -11.594 -2.782 11.824 1.00 97.62 96 VAL A N 1
ATOM 759 C CA . VAL A 1 96 ? -10.504 -3.152 12.741 1.00 97.62 96 VAL A CA 1
ATOM 760 C C . VAL A 1 96 ? -9.875 -4.480 12.307 1.00 97.62 96 VAL A C 1
ATOM 762 O O . VAL A 1 96 ? -8.649 -4.569 12.207 1.00 97.62 96 VAL A O 1
ATOM 765 N N . THR A 1 97 ? -10.701 -5.488 12.002 1.00 98.31 97 THR A N 1
ATOM 766 C CA . THR A 1 97 ? -10.248 -6.788 11.477 1.00 98.31 97 THR A CA 1
ATOM 767 C C . THR A 1 97 ? -9.491 -6.615 10.158 1.00 98.31 97 THR A C 1
ATOM 769 O O . THR A 1 97 ? -8.378 -7.119 10.018 1.00 98.31 97 THR A O 1
ATOM 772 N N . GLY A 1 98 ? -10.042 -5.832 9.221 1.00 97.44 98 GLY A N 1
ATOM 773 C CA . GLY A 1 98 ? -9.402 -5.531 7.939 1.00 97.44 98 GLY A CA 1
ATOM 774 C C . GLY A 1 98 ? -8.054 -4.821 8.088 1.00 97.44 98 GLY A C 1
ATOM 775 O O . GLY A 1 98 ? -7.091 -5.198 7.425 1.00 97.44 98 GLY A O 1
ATOM 776 N N . LEU A 1 99 ? -7.937 -3.841 8.992 1.00 97.12 99 LEU A N 1
ATOM 777 C CA . LEU A 1 99 ? -6.664 -3.156 9.234 1.00 97.12 99 LEU A CA 1
ATOM 778 C C . LEU A 1 99 ? -5.608 -4.109 9.801 1.00 97.12 99 LEU A C 1
ATOM 780 O O . LEU A 1 99 ? -4.461 -4.080 9.355 1.00 97.12 99 LEU A O 1
ATOM 784 N N . LEU A 1 100 ? -5.982 -4.961 10.763 1.00 98.50 100 LEU A N 1
ATOM 785 C CA . LEU A 1 100 ? -5.055 -5.950 11.310 1.00 98.50 100 LEU A CA 1
ATOM 786 C C . LEU A 1 100 ? -4.579 -6.912 10.218 1.00 98.50 100 LEU A C 1
ATOM 788 O O . LEU A 1 100 ? -3.376 -7.124 10.085 1.00 98.50 100 LEU A O 1
ATOM 792 N N . ALA A 1 101 ? -5.505 -7.434 9.410 1.00 98.25 101 ALA A N 1
ATOM 793 C CA . ALA A 1 101 ? -5.193 -8.320 8.295 1.00 98.25 101 ALA A CA 1
ATOM 794 C C . ALA A 1 101 ? -4.200 -7.675 7.315 1.00 98.25 101 ALA A C 1
ATOM 796 O O . ALA A 1 101 ? -3.161 -8.259 7.010 1.00 98.25 101 ALA A O 1
ATOM 797 N N . LEU A 1 102 ? -4.468 -6.434 6.893 1.00 96.56 102 LEU A N 1
ATOM 798 C CA . LEU A 1 102 ? -3.585 -5.668 6.012 1.00 96.56 102 LEU A CA 1
ATOM 799 C C . LEU A 1 102 ? -2.170 -5.539 6.592 1.00 96.56 102 LEU A C 1
ATOM 801 O O . LEU A 1 102 ? -1.193 -5.793 5.885 1.00 96.56 102 LEU A O 1
ATOM 805 N N . MET A 1 103 ? -2.050 -5.159 7.868 1.00 95.56 103 MET A N 1
ATOM 806 C CA . MET A 1 103 ? -0.747 -4.998 8.518 1.00 95.56 103 MET A CA 1
ATOM 807 C C . MET A 1 103 ? 0.018 -6.321 8.598 1.00 95.56 103 MET A C 1
ATOM 809 O O . MET A 1 103 ? 1.213 -6.341 8.320 1.00 95.56 103 MET A O 1
ATOM 813 N N . LEU A 1 104 ? -0.652 -7.425 8.942 1.00 97.75 104 LEU A N 1
ATOM 814 C CA . LEU A 1 104 ? -0.012 -8.739 9.065 1.00 97.75 104 LEU A CA 1
ATOM 815 C C . LEU A 1 104 ? 0.459 -9.277 7.713 1.00 97.75 104 LEU A C 1
ATOM 817 O O . LEU A 1 104 ? 1.605 -9.704 7.607 1.00 97.75 104 LEU A O 1
ATOM 821 N N . LEU A 1 105 ? -0.376 -9.192 6.672 1.00 94.25 105 LEU A N 1
ATOM 822 C CA . LEU A 1 105 ? -0.014 -9.608 5.309 1.00 94.25 105 LEU A CA 1
ATOM 823 C C . LEU A 1 105 ? 1.137 -8.772 4.740 1.00 94.25 105 LEU A C 1
ATOM 825 O O . LEU A 1 105 ? 1.985 -9.266 3.998 1.00 94.25 105 LEU A O 1
ATOM 829 N N . THR A 1 106 ? 1.184 -7.494 5.104 1.00 90.38 106 THR A N 1
ATOM 830 C CA . THR A 1 106 ? 2.263 -6.594 4.698 1.00 90.38 106 THR A CA 1
ATOM 831 C C . THR A 1 106 ? 3.555 -6.924 5.456 1.00 90.38 106 THR A C 1
ATOM 833 O O . THR A 1 106 ? 4.593 -7.158 4.842 1.00 90.38 106 THR A O 1
ATOM 836 N N . GLU A 1 107 ? 3.488 -7.061 6.781 1.00 92.06 107 GLU A N 1
ATOM 837 C CA . GLU A 1 107 ? 4.632 -7.392 7.641 1.00 92.06 107 GLU A CA 1
ATOM 838 C C . GLU A 1 107 ? 5.196 -8.796 7.374 1.00 92.06 107 GLU A C 1
ATOM 840 O O . GLU A 1 107 ? 6.406 -8.999 7.490 1.00 92.06 107 GLU A O 1
ATOM 845 N N . ALA A 1 108 ? 4.361 -9.754 6.954 1.00 93.44 108 ALA A N 1
ATOM 846 C CA . ALA A 1 108 ? 4.782 -11.115 6.627 1.00 93.44 108 ALA A CA 1
ATOM 847 C C . ALA A 1 108 ? 5.936 -11.146 5.614 1.00 93.44 108 ALA A C 1
ATOM 849 O O . ALA A 1 108 ? 6.804 -12.014 5.673 1.00 93.44 108 ALA A O 1
ATOM 850 N N . ARG A 1 109 ? 5.988 -10.161 4.718 1.00 90.19 109 ARG A N 1
ATOM 851 C CA . ARG A 1 109 ? 6.957 -10.095 3.620 1.00 90.19 109 ARG A CA 1
ATOM 852 C C . ARG A 1 109 ? 8.243 -9.376 3.997 1.00 90.19 109 ARG A C 1
ATOM 854 O O . ARG A 1 109 ? 9.223 -9.463 3.260 1.00 90.19 109 ARG A O 1
ATOM 861 N N . ARG A 1 110 ? 8.276 -8.693 5.151 1.00 88.25 110 ARG A N 1
ATOM 862 C CA . ARG A 1 110 ? 9.422 -7.897 5.615 1.00 88.25 110 ARG A CA 1
ATOM 863 C C . ARG A 1 110 ? 10.771 -8.611 5.452 1.00 88.25 110 ARG A C 1
ATOM 865 O O . ARG A 1 110 ? 11.684 -7.957 4.950 1.00 88.25 110 ARG A O 1
ATOM 872 N N . PRO A 1 111 ? 10.933 -9.907 5.796 1.00 89.69 111 PRO A N 1
ATOM 873 C CA . PRO A 1 111 ? 12.236 -10.558 5.694 1.00 89.69 111 PRO A CA 1
ATOM 874 C C . PRO A 1 111 ? 12.759 -10.705 4.263 1.00 89.69 111 PRO A C 1
ATOM 876 O O . PRO A 1 111 ? 13.953 -10.933 4.111 1.00 89.69 111 PRO A O 1
ATOM 879 N N . ALA A 1 112 ? 11.909 -10.594 3.238 1.00 88.50 112 ALA A N 1
ATOM 880 C CA . ALA A 1 112 ? 12.292 -10.713 1.833 1.00 88.50 112 ALA A CA 1
ATOM 881 C C . ALA A 1 112 ? 12.458 -9.358 1.124 1.00 88.50 112 ALA A C 1
ATOM 883 O O . ALA A 1 112 ? 12.955 -9.331 0.008 1.00 88.50 112 ALA A O 1
ATOM 884 N N . ARG A 1 113 ? 12.069 -8.234 1.747 1.00 84.38 113 ARG A N 1
ATOM 885 C CA . ARG A 1 113 ? 12.046 -6.906 1.096 1.00 84.38 113 ARG A CA 1
ATOM 886 C C . ARG A 1 113 ? 13.409 -6.290 0.836 1.00 84.38 113 ARG A C 1
ATOM 888 O O . ARG A 1 113 ? 13.495 -5.364 0.034 1.00 84.38 113 ARG A O 1
ATOM 895 N N . THR A 1 114 ? 14.430 -6.728 1.562 1.00 82.50 114 THR A N 1
ATOM 896 C CA . THR A 1 114 ? 15.776 -6.183 1.435 1.00 82.50 114 THR A CA 1
ATOM 897 C C . THR A 1 114 ? 16.820 -7.284 1.386 1.00 82.50 114 THR A C 1
ATOM 899 O O . THR A 1 114 ? 16.711 -8.310 2.072 1.00 82.50 114 THR A O 1
ATOM 902 N N . LEU A 1 115 ? 17.862 -7.045 0.599 1.00 82.56 115 LEU A N 1
ATOM 903 C CA . LEU A 1 115 ? 19.095 -7.819 0.629 1.00 82.56 115 LEU A CA 1
ATOM 904 C C . LEU A 1 115 ? 19.915 -7.488 1.887 1.00 82.56 115 LEU A C 1
ATOM 906 O O . LEU A 1 115 ? 19.556 -6.619 2.687 1.00 82.56 115 LEU A O 1
ATOM 910 N N . ALA A 1 116 ? 21.005 -8.227 2.101 1.00 81.56 116 ALA A N 1
ATOM 911 C CA . ALA A 1 116 ? 21.868 -8.060 3.274 1.00 81.56 116 ALA A CA 1
ATOM 912 C C . ALA A 1 116 ? 22.587 -6.695 3.311 1.00 81.56 116 ALA A C 1
ATOM 914 O O . ALA A 1 116 ? 22.942 -6.220 4.386 1.00 81.56 116 ALA A O 1
ATOM 915 N N . ASP A 1 117 ? 22.777 -6.069 2.152 1.00 78.19 117 ASP A N 1
ATOM 916 C CA . ASP A 1 117 ? 23.303 -4.709 1.970 1.00 78.19 117 ASP A CA 1
ATOM 917 C C . ASP A 1 117 ? 22.229 -3.612 2.122 1.00 78.19 117 ASP A C 1
ATOM 919 O O . ASP A 1 117 ? 22.545 -2.421 2.088 1.00 78.19 117 ASP A O 1
ATOM 923 N N . GLY A 1 118 ? 20.968 -4.001 2.348 1.00 76.44 118 GLY A N 1
ATOM 924 C CA . GLY A 1 118 ? 19.835 -3.093 2.503 1.00 76.44 118 GLY A CA 1
ATOM 925 C C . GLY A 1 118 ? 19.186 -2.662 1.188 1.00 76.44 118 GLY A C 1
ATOM 926 O O . GLY A 1 118 ? 18.298 -1.806 1.224 1.00 76.44 118 GLY A O 1
ATOM 927 N N . ASP A 1 119 ? 19.591 -3.228 0.047 1.00 78.31 119 ASP A N 1
ATOM 928 C CA . ASP A 1 119 ? 18.973 -2.920 -1.241 1.00 78.31 119 ASP A CA 1
ATOM 929 C C . ASP A 1 119 ? 17.572 -3.517 -1.359 1.00 78.31 119 ASP A C 1
ATOM 931 O O . ASP A 1 119 ? 17.272 -4.587 -0.827 1.00 78.31 119 ASP A O 1
ATOM 935 N N . LEU A 1 120 ? 16.697 -2.773 -2.035 1.00 79.62 120 LEU A N 1
ATOM 936 C CA . LEU A 1 120 ? 15.294 -3.116 -2.231 1.00 79.62 120 LEU A CA 1
ATOM 937 C C . LEU A 1 120 ? 15.144 -4.337 -3.134 1.00 79.62 120 LEU A C 1
ATOM 939 O O . LEU A 1 120 ? 15.662 -4.353 -4.246 1.00 79.62 120 LEU A O 1
ATOM 943 N N . VAL A 1 121 ? 14.344 -5.302 -2.684 1.00 81.94 121 VAL A N 1
ATOM 944 C CA . VAL A 1 121 ? 13.922 -6.451 -3.487 1.00 81.94 121 VAL A CA 1
ATOM 945 C C . VAL A 1 121 ? 12.464 -6.251 -3.906 1.00 81.94 121 VAL A C 1
ATOM 947 O O . VAL A 1 121 ? 11.566 -6.235 -3.044 1.00 81.94 121 VAL A O 1
ATOM 950 N N . PRO A 1 122 ? 12.192 -6.092 -5.210 1.00 78.56 122 PRO A N 1
ATOM 951 C CA . PRO A 1 122 ? 10.834 -5.950 -5.705 1.00 78.56 122 PRO A CA 1
ATOM 952 C C . PRO A 1 122 ? 9.984 -7.183 -5.409 1.00 78.56 122 PRO A C 1
ATOM 954 O O . PRO A 1 122 ? 10.482 -8.299 -5.433 1.00 78.56 122 PRO A O 1
ATOM 957 N N . MET A 1 123 ? 8.681 -7.006 -5.155 1.00 78.12 123 MET A N 1
ATOM 958 C CA . MET A 1 123 ? 7.812 -8.092 -4.672 1.00 78.12 123 MET A CA 1
ATOM 959 C C . MET A 1 123 ? 7.837 -9.362 -5.533 1.00 78.12 123 MET A C 1
ATOM 961 O O . MET A 1 123 ? 7.737 -10.459 -4.995 1.00 78.12 123 MET A O 1
ATOM 965 N N . ALA A 1 124 ? 7.958 -9.220 -6.849 1.00 76.56 124 ALA A N 1
ATOM 966 C CA . ALA A 1 124 ? 8.010 -10.367 -7.744 1.00 76.56 124 ALA A CA 1
ATOM 967 C C . ALA A 1 124 ? 9.333 -11.143 -7.659 1.00 76.56 124 ALA A C 1
ATOM 969 O O . ALA A 1 124 ? 9.330 -12.350 -7.851 1.00 76.56 124 ALA A O 1
ATOM 970 N N . GLU A 1 125 ? 10.423 -10.462 -7.302 1.00 81.38 125 GLU A N 1
ATOM 971 C CA . GLU A 1 125 ? 11.763 -11.030 -7.114 1.00 81.38 125 GLU A CA 1
ATOM 972 C C . GLU A 1 125 ? 11.995 -11.495 -5.662 1.00 81.38 125 GLU A C 1
ATOM 974 O O . GLU A 1 125 ? 13.051 -12.029 -5.324 1.00 81.38 125 GLU A O 1
ATOM 979 N N . GLN A 1 126 ? 11.021 -11.281 -4.769 1.00 86.50 126 GLN A N 1
ATOM 980 C CA . GLN A 1 126 ? 11.121 -11.722 -3.383 1.00 86.50 126 GLN A CA 1
ATOM 981 C C . GLN A 1 126 ? 11.053 -13.242 -3.305 1.00 86.50 126 GLN A C 1
ATOM 983 O O . GLN A 1 126 ? 10.058 -13.857 -3.688 1.00 86.50 126 GLN A O 1
ATOM 988 N N . ASP A 1 127 ? 12.073 -13.822 -2.680 1.00 88.31 127 ASP A N 1
ATOM 989 C CA . ASP A 1 127 ? 12.044 -15.205 -2.222 1.00 88.31 127 ASP A CA 1
ATOM 990 C C . ASP A 1 127 ? 10.909 -15.378 -1.196 1.00 88.31 127 ASP A C 1
ATOM 992 O O . ASP A 1 127 ? 11.002 -14.953 -0.035 1.00 88.31 127 ASP A O 1
ATOM 996 N N . ARG A 1 128 ? 9.808 -15.987 -1.652 1.00 89.38 128 ARG A N 1
ATOM 997 C CA . ARG A 1 128 ? 8.595 -16.204 -0.855 1.00 89.38 128 ARG A CA 1
ATOM 998 C C . ARG A 1 128 ? 8.828 -17.182 0.292 1.00 89.38 128 ARG A C 1
ATOM 1000 O O . ARG A 1 128 ? 8.122 -17.101 1.294 1.00 89.38 128 ARG A O 1
ATOM 1007 N N . SER A 1 129 ? 9.843 -18.047 0.210 1.00 90.00 129 SER A N 1
ATOM 1008 C CA . SER A 1 129 ? 10.201 -18.953 1.310 1.00 90.00 129 SER A CA 1
ATOM 1009 C C . SER A 1 129 ? 10.700 -18.201 2.550 1.00 90.00 129 SER A C 1
ATOM 1011 O O . SER A 1 129 ? 10.621 -18.713 3.668 1.00 90.00 129 SER A O 1
ATOM 1013 N N . ARG A 1 130 ? 11.157 -16.952 2.379 1.00 92.00 130 ARG A N 1
ATOM 1014 C CA . ARG A 1 130 ? 11.570 -16.066 3.478 1.00 92.00 130 ARG A CA 1
ATOM 1015 C C . ARG A 1 130 ? 10.404 -15.335 4.136 1.00 92.00 130 ARG A C 1
ATOM 1017 O O . ARG A 1 130 ? 10.616 -14.652 5.138 1.00 92.00 130 ARG A O 1
ATOM 1024 N N . TRP A 1 131 ? 9.190 -15.421 3.597 1.00 93.12 131 TRP A N 1
ATOM 1025 C CA . TRP A 1 131 ? 8.036 -14.774 4.210 1.00 93.12 131 TRP A CA 1
ATOM 1026 C C . TRP A 1 131 ? 7.685 -15.441 5.542 1.00 93.12 131 TRP A C 1
ATOM 1028 O O . TRP A 1 131 ? 7.838 -16.645 5.740 1.00 93.12 131 TRP A O 1
ATOM 1038 N N . ASN A 1 132 ? 7.187 -14.648 6.485 1.00 95.94 132 ASN A N 1
ATOM 1039 C CA . ASN A 1 132 ? 6.695 -15.161 7.751 1.00 95.94 132 ASN A CA 1
ATOM 1040 C C . ASN A 1 132 ? 5.330 -15.829 7.535 1.00 95.94 132 ASN A C 1
ATOM 1042 O O . ASN A 1 132 ? 4.294 -15.161 7.526 1.00 95.94 132 ASN A O 1
ATOM 1046 N N . GLY A 1 133 ? 5.348 -17.156 7.392 1.00 95.44 133 GLY A N 1
ATOM 1047 C CA . GLY A 1 133 ? 4.148 -17.961 7.167 1.00 95.44 133 GLY A CA 1
ATOM 1048 C C . GLY A 1 133 ? 3.084 -17.804 8.256 1.00 95.44 133 GLY A C 1
ATOM 1049 O O . GLY A 1 133 ? 1.906 -17.747 7.931 1.00 95.44 133 GLY A O 1
ATOM 1050 N N . ALA A 1 134 ? 3.477 -17.635 9.523 1.00 97.50 134 ALA A N 1
ATOM 1051 C CA . ALA A 1 134 ? 2.520 -17.463 10.619 1.00 97.50 134 ALA A CA 1
ATOM 1052 C C . ALA A 1 134 ? 1.754 -16.132 10.523 1.00 97.50 134 ALA A C 1
ATOM 1054 O O . ALA A 1 134 ? 0.546 -16.094 10.743 1.00 97.50 134 ALA A O 1
ATOM 1055 N N . LEU A 1 135 ? 2.437 -15.037 10.161 1.00 97.44 135 LEU A N 1
ATOM 1056 C CA . LEU A 1 135 ? 1.775 -13.749 9.924 1.00 97.44 135 LEU A CA 1
ATOM 1057 C C . LEU A 1 135 ? 0.890 -13.789 8.674 1.00 97.44 135 LEU A C 1
ATOM 1059 O O . LEU A 1 135 ? -0.188 -13.198 8.682 1.00 97.44 135 LEU A O 1
ATOM 1063 N N . ALA A 1 136 ? 1.335 -14.478 7.619 1.00 96.62 136 ALA A N 1
ATOM 1064 C CA . ALA A 1 136 ? 0.554 -14.649 6.399 1.00 96.62 136 ALA A CA 1
ATOM 1065 C C . ALA A 1 136 ? -0.733 -15.447 6.663 1.00 96.62 136 ALA A C 1
ATOM 1067 O O . ALA A 1 136 ? -1.813 -14.975 6.325 1.00 96.62 136 ALA A O 1
ATOM 1068 N N . GLU A 1 137 ? -0.632 -16.603 7.323 1.00 98.19 137 GLU A N 1
ATOM 1069 C CA . GLU A 1 137 ? -1.773 -17.458 7.669 1.00 98.19 137 GLU A CA 1
ATOM 1070 C C . GLU A 1 137 ? -2.796 -16.711 8.533 1.00 98.19 137 GLU A C 1
ATOM 1072 O O . GLU A 1 137 ? -3.986 -16.690 8.213 1.00 98.19 137 GLU A O 1
ATOM 1077 N N . GLU A 1 138 ? -2.336 -16.022 9.582 1.00 98.50 138 GLU A N 1
ATOM 1078 C CA . GLU A 1 138 ? -3.221 -15.217 10.424 1.00 98.50 138 GLU A CA 1
ATOM 1079 C C . GLU A 1 138 ? -3.876 -14.074 9.635 1.00 98.50 138 GLU A C 1
ATOM 1081 O O . GLU A 1 138 ? -5.082 -13.846 9.746 1.00 98.50 138 GLU A O 1
ATOM 1086 N N . GLY A 1 139 ? -3.095 -13.360 8.821 1.00 98.25 139 GLY A N 1
ATOM 1087 C CA . GLY A 1 139 ? -3.592 -12.268 7.993 1.00 98.25 139 GLY A CA 1
ATOM 1088 C C . GLY A 1 139 ? -4.681 -12.725 7.022 1.00 98.25 139 GLY A C 1
ATOM 1089 O O . GLY A 1 139 ? -5.725 -12.081 6.937 1.00 98.25 139 GLY A O 1
ATOM 1090 N N . LEU A 1 140 ? -4.478 -13.857 6.341 1.00 98.38 140 LEU A N 1
ATOM 1091 C CA . LEU A 1 140 ? -5.450 -14.432 5.406 1.00 98.38 140 LEU A CA 1
ATOM 1092 C C . LEU A 1 140 ? -6.743 -14.847 6.119 1.00 98.38 140 LEU A C 1
ATOM 1094 O O . LEU A 1 140 ? -7.833 -14.522 5.646 1.00 98.38 140 LEU A O 1
ATOM 1098 N N . ALA A 1 141 ? -6.643 -15.485 7.290 1.00 98.38 141 ALA A N 1
ATOM 1099 C CA . ALA A 1 141 ? -7.815 -15.843 8.089 1.00 98.38 141 ALA A CA 1
ATOM 1100 C C . ALA A 1 141 ? -8.647 -14.604 8.475 1.00 98.38 141 ALA A C 1
ATOM 1102 O O . ALA A 1 141 ? -9.875 -14.606 8.352 1.00 98.38 141 ALA A O 1
ATOM 1103 N N . LEU A 1 142 ? -7.981 -13.512 8.866 1.00 98.44 142 LEU A N 1
ATOM 1104 C CA . LEU A 1 142 ? -8.644 -12.250 9.196 1.00 98.44 142 LEU A CA 1
ATOM 1105 C C . LEU A 1 142 ? -9.262 -11.562 7.970 1.00 98.44 142 LEU A C 1
ATOM 1107 O O . LEU A 1 142 ? -10.298 -10.913 8.110 1.00 98.44 142 LEU A O 1
ATOM 1111 N N . VAL A 1 143 ? -8.692 -11.708 6.766 1.00 98.00 143 VAL A N 1
ATOM 1112 C CA . VAL A 1 143 ? -9.341 -11.226 5.530 1.00 98.00 143 VAL A CA 1
ATOM 1113 C C . VAL A 1 143 ? -10.669 -11.941 5.309 1.00 98.00 143 VAL A C 1
ATOM 1115 O O . VAL A 1 143 ? -11.679 -11.279 5.062 1.00 98.00 143 VAL A O 1
ATOM 1118 N N . VAL A 1 144 ? -10.702 -13.268 5.453 1.00 97.12 144 VAL A N 1
ATOM 1119 C CA . VAL A 1 144 ? -11.941 -14.053 5.319 1.00 97.12 144 VAL A CA 1
ATOM 1120 C C . VAL A 1 144 ? -12.985 -13.603 6.345 1.00 97.12 144 VAL A C 1
ATOM 1122 O O . VAL A 1 144 ? -14.140 -13.356 5.983 1.00 97.12 144 VAL A O 1
ATOM 1125 N N . GLU A 1 145 ? -12.589 -13.421 7.608 1.00 96.75 145 GLU A N 1
ATOM 1126 C CA . GLU A 1 145 ? -13.476 -12.906 8.659 1.00 96.75 145 GLU A CA 1
ATOM 1127 C C . GLU A 1 145 ? -14.019 -11.512 8.308 1.00 96.75 145 GLU A C 1
ATOM 1129 O O . GLU A 1 145 ? -15.230 -11.273 8.342 1.00 96.75 145 GLU A O 1
ATOM 1134 N N . ALA A 1 146 ? -13.133 -10.595 7.917 1.00 95.62 146 ALA A N 1
ATOM 1135 C CA . ALA A 1 146 ? -13.491 -9.219 7.616 1.00 95.62 146 ALA A CA 1
ATOM 1136 C C . ALA A 1 146 ? -14.425 -9.118 6.401 1.00 95.62 146 ALA A C 1
ATOM 1138 O O . ALA A 1 146 ? -15.343 -8.296 6.397 1.00 95.62 146 ALA A O 1
ATOM 1139 N N . LEU A 1 147 ? -14.227 -9.935 5.363 1.00 94.19 147 LEU A N 1
ATOM 1140 C CA . LEU A 1 147 ? -15.062 -9.945 4.157 1.00 94.19 147 LEU A CA 1
ATOM 1141 C C . LEU A 1 147 ? -16.397 -10.679 4.347 1.00 94.19 147 LEU A C 1
ATOM 1143 O O . LEU A 1 147 ? -17.347 -10.380 3.630 1.00 94.19 147 LEU A O 1
ATOM 1147 N N . SER A 1 148 ? -16.511 -11.555 5.349 1.00 94.12 148 SER A N 1
ATOM 1148 C CA . SER A 1 148 ? -17.772 -12.238 5.686 1.00 94.12 148 SER A CA 1
ATOM 1149 C C . SER A 1 148 ? -18.840 -11.294 6.258 1.00 94.12 148 SER A C 1
ATOM 1151 O O . SER A 1 148 ? -20.020 -11.643 6.327 1.00 94.12 148 SER A O 1
ATOM 1153 N N . ARG A 1 149 ? -18.449 -10.082 6.674 1.00 92.00 149 ARG A N 1
ATOM 1154 C CA . ARG A 1 149 ? -19.362 -9.063 7.209 1.00 92.00 149 ARG A CA 1
ATOM 1155 C C . ARG A 1 149 ? -19.976 -8.199 6.097 1.00 92.00 149 ARG A C 1
ATOM 1157 O O . ARG A 1 149 ? -19.311 -7.925 5.099 1.00 92.00 149 ARG A O 1
ATOM 1164 N N . PRO A 1 150 ? -21.215 -7.696 6.257 1.00 89.00 150 PRO A N 1
ATOM 1165 C CA . PRO A 1 150 ? -21.843 -6.844 5.249 1.00 89.00 150 PRO A CA 1
ATOM 1166 C C . PRO A 1 150 ? -21.065 -5.554 4.936 1.00 89.00 150 PRO A C 1
ATOM 1168 O O . PRO A 1 150 ? -20.347 -5.003 5.774 1.00 89.00 150 PRO A O 1
ATOM 1171 N N . GLY A 1 151 ? -21.267 -5.037 3.722 1.00 86.12 151 GLY A N 1
ATOM 1172 C CA . GLY A 1 151 ? -20.675 -3.784 3.244 1.00 86.12 151 GLY A CA 1
ATOM 1173 C C . GLY A 1 151 ? -19.219 -3.916 2.793 1.00 86.12 151 GLY A C 1
ATOM 1174 O O . GLY A 1 151 ? -18.580 -4.938 3.015 1.00 86.12 151 GLY A O 1
ATOM 1175 N N . ALA A 1 152 ? -18.702 -2.858 2.172 1.00 85.75 152 ALA A N 1
ATOM 1176 C CA . ALA A 1 152 ? -17.289 -2.702 1.841 1.00 85.75 152 ALA A CA 1
ATOM 1177 C C . ALA A 1 152 ? -16.687 -1.597 2.714 1.00 85.75 152 ALA A C 1
ATOM 1179 O O . ALA A 1 152 ? -17.378 -0.641 3.072 1.00 85.75 152 ALA A O 1
ATOM 1180 N N . GLY A 1 153 ? -15.409 -1.723 3.051 1.00 91.19 153 GLY A N 1
ATOM 1181 C CA . GLY A 1 153 ? -14.702 -0.706 3.814 1.00 91.19 153 GLY A CA 1
ATOM 1182 C C . GLY A 1 153 ? -13.239 -0.608 3.403 1.00 91.19 153 GLY A C 1
ATOM 1183 O O . GLY A 1 153 ? -12.722 -1.470 2.686 1.00 91.19 153 GLY A O 1
ATOM 1184 N N . PHE A 1 154 ? -12.615 0.510 3.764 1.00 90.88 154 PHE A N 1
ATOM 1185 C CA . PHE A 1 154 ? -11.344 0.941 3.194 1.00 90.88 154 PHE A CA 1
ATOM 1186 C C . PHE A 1 154 ? -10.233 -0.063 3.504 1.00 90.88 154 PHE A C 1
ATOM 1188 O O . PHE A 1 154 ? -9.596 -0.583 2.587 1.00 90.88 154 PHE A O 1
ATOM 1195 N N . TYR A 1 155 ? -10.054 -0.402 4.783 1.00 94.81 155 TYR A N 1
ATOM 1196 C CA . TYR A 1 155 ? -8.994 -1.327 5.182 1.00 94.81 155 TYR A CA 1
ATOM 1197 C C . TYR A 1 155 ? -9.299 -2.762 4.763 1.00 94.81 155 TYR A C 1
ATOM 1199 O O . TYR A 1 155 ? -8.386 -3.508 4.425 1.00 94.81 155 TYR A O 1
ATOM 1207 N N . ARG A 1 156 ? -10.580 -3.140 4.711 1.00 96.25 156 ARG A N 1
ATOM 1208 C CA . ARG A 1 156 ? -11.016 -4.468 4.253 1.00 96.25 156 ARG A CA 1
ATOM 1209 C C . ARG A 1 156 ? -10.659 -4.717 2.792 1.00 96.25 156 ARG A C 1
ATOM 1211 O O . ARG A 1 156 ? -10.132 -5.775 2.467 1.00 96.25 156 ARG A O 1
ATOM 1218 N N . LEU A 1 157 ? -10.912 -3.742 1.917 1.00 95.19 157 LEU A N 1
ATOM 1219 C CA . LEU A 1 157 ? -10.560 -3.850 0.500 1.00 95.19 157 LEU A CA 1
ATOM 1220 C C . LEU A 1 157 ? -9.044 -3.837 0.291 1.00 95.19 157 LEU A C 1
ATOM 1222 O O . LEU A 1 157 ? -8.538 -4.619 -0.509 1.00 95.19 157 LEU A O 1
ATOM 1226 N N . GLN A 1 158 ? -8.307 -3.007 1.032 1.00 93.88 158 GLN A N 1
ATOM 1227 C CA . GLN A 1 158 ? -6.844 -3.035 0.982 1.00 93.88 158 GLN A CA 1
ATOM 1228 C C . GLN A 1 158 ? -6.275 -4.380 1.455 1.00 93.88 158 GLN A C 1
ATOM 1230 O O . GLN A 1 158 ? -5.362 -4.909 0.824 1.00 93.88 158 GLN A O 1
ATOM 1235 N N . ALA A 1 159 ? -6.832 -4.964 2.519 1.00 95.69 159 ALA A N 1
ATOM 1236 C CA . ALA A 1 159 ? -6.433 -6.283 2.997 1.00 95.69 159 ALA A CA 1
ATOM 1237 C C . ALA A 1 159 ? -6.742 -7.381 1.971 1.00 95.69 159 ALA A C 1
ATOM 1239 O O . ALA A 1 159 ? -5.908 -8.250 1.746 1.00 95.69 159 ALA A O 1
ATOM 1240 N N . ALA A 1 160 ? -7.892 -7.305 1.294 1.00 96.38 160 ALA A N 1
ATOM 1241 C CA . ALA A 1 160 ? -8.231 -8.216 0.204 1.00 96.38 160 ALA A CA 1
ATOM 1242 C C . ALA A 1 160 ? -7.227 -8.120 -0.957 1.00 96.38 160 ALA A C 1
ATOM 1244 O O . ALA A 1 160 ? -6.779 -9.141 -1.463 1.00 96.38 160 ALA A O 1
ATOM 1245 N N . ILE A 1 161 ? -6.812 -6.907 -1.341 1.00 93.75 161 ILE A N 1
ATOM 1246 C CA . ILE A 1 161 ? -5.775 -6.708 -2.368 1.00 93.75 161 ILE A CA 1
ATOM 1247 C C . ILE A 1 161 ? -4.443 -7.330 -1.921 1.00 93.75 161 ILE A C 1
ATOM 1249 O O . ILE A 1 161 ? -3.789 -8.018 -2.703 1.00 93.75 161 ILE A O 1
ATOM 1253 N N . ALA A 1 162 ? -4.046 -7.122 -0.661 1.00 92.81 162 ALA A N 1
ATOM 1254 C CA . ALA A 1 162 ? -2.844 -7.739 -0.104 1.00 92.81 162 ALA A CA 1
ATOM 1255 C C . ALA A 1 162 ? -2.938 -9.275 -0.079 1.00 92.81 162 ALA A C 1
ATOM 1257 O O . ALA A 1 162 ? -1.946 -9.943 -0.362 1.00 92.81 162 ALA A O 1
ATOM 1258 N N . ALA A 1 163 ? -4.118 -9.833 0.207 1.00 95.50 163 ALA A N 1
ATOM 1259 C CA . ALA A 1 163 ? -4.350 -11.274 0.212 1.00 95.50 163 ALA A CA 1
ATOM 1260 C C . ALA A 1 163 ? -4.149 -11.890 -1.173 1.00 95.50 163 ALA A C 1
ATOM 1262 O O . ALA A 1 163 ? -3.397 -12.850 -1.274 1.00 95.50 163 ALA A O 1
ATOM 1263 N N . VAL A 1 164 ? -4.692 -11.286 -2.240 1.00 93.88 164 VAL A N 1
ATOM 1264 C CA . VAL A 1 164 ? -4.497 -11.789 -3.618 1.00 93.88 164 VAL A CA 1
ATOM 1265 C C . VAL A 1 164 ? -3.009 -11.920 -3.955 1.00 93.88 164 VAL A C 1
ATOM 1267 O O . VAL A 1 164 ? -2.567 -12.911 -4.538 1.00 93.88 164 VAL A O 1
ATOM 1270 N N . HIS A 1 165 ? -2.203 -10.943 -3.542 1.00 88.88 165 HIS A N 1
ATOM 1271 C CA . HIS A 1 165 ? -0.758 -11.010 -3.724 1.00 88.88 165 HIS A CA 1
ATOM 1272 C C . HIS A 1 165 ? -0.086 -12.103 -2.883 1.00 88.88 165 HIS A C 1
ATOM 1274 O O . HIS A 1 165 ? 0.855 -12.738 -3.358 1.00 88.88 165 HIS A O 1
ATOM 1280 N N . VAL A 1 166 ? -0.533 -12.306 -1.641 1.00 90.25 166 VAL A N 1
ATOM 1281 C CA . VAL A 1 166 ? 0.045 -13.306 -0.734 1.00 90.25 166 VAL A CA 1
ATOM 1282 C C . VAL A 1 166 ? -0.331 -14.734 -1.134 1.00 90.25 166 VAL A C 1
ATOM 1284 O O . VAL A 1 166 ? 0.496 -15.633 -1.021 1.00 90.25 166 VAL A O 1
ATOM 1287 N N . GLU A 1 167 ? -1.543 -14.937 -1.642 1.00 90.25 167 GLU A N 1
ATOM 1288 C CA . GLU A 1 167 ? -2.049 -16.230 -2.115 1.00 90.25 167 GLU A CA 1
ATOM 1289 C C . GLU A 1 167 ? -1.432 -16.658 -3.451 1.00 90.25 167 GLU A C 1
ATOM 1291 O O . GLU A 1 167 ? -1.511 -17.830 -3.813 1.00 90.25 167 GLU A O 1
ATOM 1296 N N . THR A 1 168 ? -0.796 -15.731 -4.176 1.00 86.44 168 THR A N 1
ATOM 1297 C CA . THR A 1 168 ? -0.121 -16.032 -5.441 1.00 86.44 168 THR A CA 1
ATOM 1298 C C . THR A 1 168 ? 1.097 -16.930 -5.179 1.00 86.44 168 THR A C 1
ATOM 1300 O O . THR A 1 168 ? 2.060 -16.467 -4.549 1.00 86.44 168 THR A O 1
ATOM 1303 N N . PRO A 1 169 ? 1.106 -18.183 -5.681 1.00 80.75 169 PRO A N 1
ATOM 1304 C CA . PRO A 1 169 ? 2.227 -19.099 -5.497 1.00 80.75 169 PRO A CA 1
ATOM 1305 C C . PRO A 1 169 ? 3.525 -18.560 -6.104 1.00 80.75 169 PRO A C 1
ATOM 1307 O O . PRO A 1 169 ? 3.515 -17.691 -6.978 1.00 80.75 169 PRO A O 1
ATOM 1310 N N . GLU A 1 170 ? 4.658 -19.111 -5.679 1.00 77.56 170 GLU A N 1
ATOM 1311 C CA . GLU A 1 170 ? 5.944 -18.821 -6.314 1.00 77.56 170 GLU A CA 1
ATOM 1312 C C . GLU A 1 170 ? 5.926 -19.234 -7.796 1.00 77.56 170 GLU A C 1
ATOM 1314 O O . GLU A 1 170 ? 5.466 -20.323 -8.139 1.00 77.56 170 GLU A O 1
ATOM 1319 N N . GLY A 1 171 ? 6.342 -18.323 -8.682 1.00 73.56 171 GLY A N 1
ATOM 1320 C CA . GLY A 1 171 ? 6.216 -18.481 -10.138 1.00 73.56 171 GLY A CA 1
ATOM 1321 C C . GLY A 1 171 ? 4.778 -18.428 -10.683 1.00 73.56 171 GLY A C 1
ATOM 1322 O O . GLY A 1 171 ? 4.570 -18.636 -11.878 1.00 73.56 171 GLY A O 1
ATOM 1323 N N . GLY A 1 172 ? 3.778 -18.172 -9.832 1.00 79.81 172 GLY A N 1
ATOM 1324 C CA . GLY A 1 172 ? 2.377 -18.016 -10.219 1.00 79.81 172 GLY A CA 1
ATOM 1325 C C . GLY A 1 172 ? 2.053 -16.627 -10.772 1.00 79.81 172 GLY A C 1
ATOM 1326 O O . GLY A 1 172 ? 2.735 -15.642 -10.488 1.00 79.81 172 GLY A O 1
ATOM 1327 N N . GLU A 1 173 ? 0.972 -16.536 -11.548 1.00 84.88 173 GLU A N 1
ATOM 1328 C CA . GLU A 1 173 ? 0.451 -15.260 -12.042 1.00 84.88 173 GLU A CA 1
ATOM 1329 C C . GLU A 1 173 ? -0.559 -14.681 -11.044 1.00 84.88 173 GLU A C 1
ATOM 1331 O O . GLU A 1 173 ? -1.553 -15.324 -10.708 1.00 84.88 173 GLU A O 1
ATOM 1336 N N . THR A 1 174 ? -0.302 -13.460 -10.572 1.00 88.50 174 THR A N 1
ATOM 1337 C CA . THR A 1 174 ? -1.234 -12.705 -9.725 1.00 88.50 174 THR A CA 1
ATOM 1338 C C . THR A 1 174 ? -2.564 -12.486 -10.452 1.00 88.50 174 THR A C 1
ATOM 1340 O O . THR A 1 174 ? -2.568 -12.082 -11.618 1.00 88.50 174 THR A O 1
ATOM 1343 N N . ASP A 1 175 ? -3.694 -12.646 -9.756 1.00 93.00 175 ASP A N 1
ATOM 1344 C CA . ASP A 1 175 ? -5.024 -12.325 -10.297 1.00 93.00 175 ASP A CA 1
ATOM 1345 C C . ASP A 1 175 ? -5.244 -10.800 -10.382 1.00 93.00 175 ASP A C 1
ATOM 1347 O O . ASP A 1 175 ? -5.890 -10.150 -9.554 1.00 93.00 175 ASP A O 1
ATOM 1351 N N . TRP A 1 176 ? -4.656 -10.194 -11.412 1.00 94.00 176 TRP A N 1
ATOM 1352 C CA . TRP A 1 176 ? -4.794 -8.771 -11.702 1.00 94.00 176 TRP A CA 1
ATOM 1353 C C . TRP A 1 176 ? -6.230 -8.327 -12.015 1.00 94.00 176 TRP A C 1
ATOM 1355 O O . TRP A 1 176 ? -6.590 -7.226 -11.586 1.00 94.00 176 TRP A O 1
ATOM 1365 N N . PRO A 1 177 ? -7.074 -9.112 -12.721 1.00 97.12 177 PRO A N 1
ATOM 1366 C CA . PRO A 1 177 ? -8.499 -8.805 -12.848 1.00 97.12 177 PRO A CA 1
ATOM 1367 C C . PRO A 1 177 ? -9.203 -8.629 -11.498 1.00 97.12 177 PRO A C 1
ATOM 1369 O O . PRO A 1 177 ? -9.948 -7.658 -11.331 1.00 97.12 177 PRO A O 1
ATOM 1372 N N . GLN A 1 178 ? -8.934 -9.503 -10.523 1.00 95.94 178 GLN A N 1
ATOM 1373 C CA . GLN A 1 178 ? -9.478 -9.374 -9.171 1.00 95.94 178 GLN A CA 1
ATOM 1374 C C . GLN A 1 178 ? -8.945 -8.121 -8.464 1.00 95.94 178 GLN A C 1
ATOM 1376 O O . GLN A 1 178 ? -9.734 -7.355 -7.908 1.00 95.94 178 GLN A O 1
ATOM 1381 N N . ILE A 1 179 ? -7.635 -7.855 -8.531 1.00 94.88 179 ILE A N 1
ATOM 1382 C CA . ILE A 1 179 ? -7.035 -6.636 -7.955 1.00 94.88 179 ILE A CA 1
ATOM 1383 C C . ILE A 1 179 ? -7.660 -5.372 -8.559 1.00 94.88 179 ILE A C 1
ATOM 1385 O O . ILE A 1 179 ? -7.997 -4.440 -7.827 1.00 94.88 179 ILE A O 1
ATOM 1389 N N . LEU A 1 180 ? -7.853 -5.328 -9.880 1.00 96.12 180 LEU A N 1
ATOM 1390 C CA . LEU A 1 180 ? -8.478 -4.187 -10.549 1.00 96.12 180 LEU A CA 1
ATOM 1391 C C . LEU A 1 180 ? -9.921 -3.978 -10.071 1.00 96.12 180 LEU A C 1
ATOM 1393 O O . LEU A 1 180 ? -10.292 -2.845 -9.772 1.00 96.12 180 LEU A O 1
ATOM 1397 N N . ALA A 1 181 ? -10.705 -5.051 -9.932 1.00 97.62 181 ALA A N 1
ATOM 1398 C CA . ALA A 1 181 ? -12.070 -4.972 -9.412 1.00 97.62 181 ALA A CA 1
ATOM 1399 C C . ALA A 1 181 ? -12.114 -4.468 -7.955 1.00 97.62 181 ALA A C 1
ATOM 1401 O O . ALA A 1 181 ? -12.968 -3.653 -7.602 1.00 97.62 181 ALA A O 1
ATOM 1402 N N . LEU A 1 182 ? -11.169 -4.894 -7.110 1.00 95.75 182 LEU A N 1
ATOM 1403 C CA . LEU A 1 182 ? -11.040 -4.391 -5.739 1.00 95.75 182 LEU A CA 1
ATOM 1404 C C . LEU A 1 182 ? -10.676 -2.899 -5.717 1.00 95.75 182 LEU A C 1
ATOM 1406 O O . LEU A 1 182 ? -11.238 -2.144 -4.921 1.00 95.75 182 LEU A O 1
ATOM 1410 N N . TYR A 1 183 ? -9.804 -2.445 -6.621 1.00 95.06 183 TYR A N 1
ATOM 1411 C CA . TYR A 1 183 ? -9.503 -1.021 -6.784 1.00 95.06 183 TYR A CA 1
ATOM 1412 C C . TYR A 1 183 ? -10.672 -0.205 -7.326 1.00 95.06 183 TYR A C 1
ATOM 1414 O O . TYR A 1 183 ? -10.851 0.938 -6.906 1.00 95.06 183 TYR A O 1
ATOM 1422 N N . ASP A 1 184 ? -11.475 -0.768 -8.229 1.00 95.94 184 ASP A N 1
ATOM 1423 C CA . ASP A 1 184 ? -12.704 -0.135 -8.708 1.00 95.94 184 ASP A CA 1
ATOM 1424 C C . ASP A 1 184 ? -13.682 0.113 -7.553 1.00 95.94 184 ASP A C 1
ATOM 1426 O O . ASP A 1 184 ? -14.262 1.197 -7.465 1.00 95.94 184 ASP A O 1
ATOM 1430 N N . LEU A 1 185 ? -13.831 -0.850 -6.637 1.00 95.75 185 LEU A N 1
ATOM 1431 C CA . LEU A 1 185 ? -14.638 -0.685 -5.424 1.00 95.75 185 LEU A CA 1
ATOM 1432 C C . LEU A 1 185 ? -14.019 0.330 -4.455 1.00 95.75 185 LEU A C 1
ATOM 1434 O O . LEU A 1 185 ? -14.732 1.171 -3.905 1.00 95.75 185 LEU A O 1
ATOM 1438 N N . LEU A 1 186 ? -12.699 0.282 -4.259 1.00 91.19 186 LEU A N 1
ATOM 1439 C CA . LEU A 1 186 ? -12.000 1.184 -3.344 1.00 91.19 186 LEU A CA 1
ATOM 1440 C C . LEU A 1 186 ? -12.111 2.646 -3.795 1.00 91.19 186 LEU A C 1
ATOM 1442 O O . LEU A 1 186 ? -12.389 3.522 -2.981 1.00 91.19 186 LEU A O 1
ATOM 1446 N N . GLU A 1 187 ? -11.971 2.905 -5.096 1.00 91.31 187 GLU A N 1
ATOM 1447 C CA . GLU A 1 187 ? -12.114 4.239 -5.687 1.00 91.31 187 GLU A CA 1
ATOM 1448 C C . GLU A 1 187 ? -13.541 4.796 -5.526 1.00 91.31 187 GLU A C 1
ATOM 1450 O O . GLU A 1 187 ? -13.713 6.006 -5.383 1.00 91.31 187 GLU A O 1
ATOM 1455 N N . GLN A 1 188 ? -14.570 3.938 -5.501 1.00 93.75 188 GLN A N 1
ATOM 1456 C CA . GLN A 1 188 ? -15.955 4.367 -5.261 1.00 93.75 188 GLN A CA 1
ATOM 1457 C C . GLN A 1 188 ? -16.181 4.827 -3.816 1.00 93.75 188 GLN A C 1
ATOM 1459 O O . GLN A 1 188 ? -16.873 5.822 -3.595 1.00 93.75 188 GLN A O 1
ATOM 1464 N N . ILE A 1 189 ? -15.614 4.119 -2.833 1.00 91.31 189 ILE A N 1
ATOM 1465 C CA . ILE A 1 189 ? -15.853 4.409 -1.408 1.00 91.31 189 ILE A CA 1
ATOM 1466 C C . ILE A 1 189 ? -14.868 5.428 -0.825 1.00 91.31 189 ILE A C 1
ATOM 1468 O O . ILE A 1 189 ? -15.210 6.156 0.107 1.00 91.31 189 ILE A O 1
ATOM 1472 N N . ALA A 1 190 ? -13.651 5.487 -1.363 1.00 85.50 190 ALA A N 1
ATOM 1473 C CA . ALA A 1 190 ? -12.553 6.306 -0.866 1.00 85.50 190 ALA A CA 1
ATOM 1474 C C . ALA A 1 190 ? -11.679 6.815 -2.032 1.00 85.50 190 ALA A C 1
ATOM 1476 O O . ALA A 1 190 ? -10.514 6.430 -2.153 1.00 85.50 190 ALA A O 1
ATOM 1477 N N . PRO A 1 191 ? -12.217 7.692 -2.903 1.00 86.12 191 PRO A N 1
ATOM 1478 C CA . PRO A 1 191 ? -11.471 8.215 -4.042 1.00 86.12 191 PRO A CA 1
ATOM 1479 C C . PRO A 1 191 ? -10.246 9.006 -3.576 1.00 86.12 191 PRO A C 1
ATOM 1481 O O . PRO A 1 191 ? -10.354 9.915 -2.744 1.00 86.12 191 PRO A O 1
ATOM 1484 N N . GLY A 1 192 ? -9.085 8.714 -4.163 1.00 81.44 192 GLY A N 1
ATOM 1485 C CA . GLY A 1 192 ? -7.826 9.340 -3.766 1.00 81.44 192 GLY A CA 1
ATOM 1486 C C . GLY A 1 192 ? -6.722 9.181 -4.803 1.00 81.44 192 GLY A C 1
ATOM 1487 O O . GLY A 1 192 ? -6.723 8.245 -5.597 1.00 81.44 192 GLY A O 1
ATOM 1488 N N . ALA A 1 193 ? -5.751 10.099 -4.794 1.00 83.31 193 ALA A N 1
ATOM 1489 C CA . ALA A 1 193 ? -4.642 10.080 -5.748 1.00 83.31 193 ALA A CA 1
ATOM 1490 C C . ALA A 1 193 ? -3.816 8.784 -5.656 1.00 83.31 193 ALA A C 1
ATOM 1492 O O . ALA A 1 193 ? -3.461 8.217 -6.685 1.00 83.31 193 ALA A O 1
ATOM 1493 N N . ALA A 1 194 ? -3.568 8.282 -4.441 1.00 79.12 194 ALA A N 1
ATOM 1494 C CA . ALA A 1 194 ? -2.876 7.011 -4.223 1.00 79.12 194 ALA A CA 1
ATOM 1495 C C . ALA A 1 194 ? -3.691 5.802 -4.719 1.00 79.12 194 ALA A C 1
ATOM 1497 O O . ALA A 1 194 ? -3.149 4.934 -5.398 1.00 79.12 194 ALA A O 1
ATOM 1498 N N . VAL A 1 195 ? -5.006 5.775 -4.460 1.00 85.69 195 VAL A N 1
ATOM 1499 C CA . VAL A 1 195 ? -5.906 4.717 -4.960 1.00 85.69 195 VAL A CA 1
ATOM 1500 C C . VAL A 1 195 ? -5.909 4.700 -6.489 1.00 85.69 195 VAL A C 1
ATOM 1502 O O . VAL A 1 195 ? -5.707 3.648 -7.093 1.00 85.69 195 VAL A O 1
ATOM 1505 N N . ARG A 1 196 ? -6.033 5.870 -7.129 1.00 90.06 196 ARG A N 1
ATOM 1506 C CA . ARG A 1 196 ? -5.963 6.004 -8.591 1.00 90.06 196 ARG A CA 1
ATOM 1507 C C . ARG A 1 196 ? -4.612 5.565 -9.154 1.00 90.06 196 ARG A C 1
ATOM 1509 O O . ARG A 1 196 ? -4.589 4.921 -10.200 1.00 90.06 196 ARG A O 1
ATOM 1516 N N . LEU A 1 197 ? -3.512 5.901 -8.479 1.00 86.50 197 LEU A N 1
ATOM 1517 C CA . LEU A 1 197 ? -2.160 5.503 -8.877 1.00 86.50 197 LEU A CA 1
ATOM 1518 C C . LEU A 1 197 ? -2.011 3.975 -8.869 1.00 86.50 197 LEU A C 1
ATOM 1520 O O . LEU A 1 197 ? -1.602 3.394 -9.871 1.00 86.50 197 LEU A O 1
ATOM 1524 N N . ASN A 1 198 ? -2.430 3.315 -7.789 1.00 87.62 198 ASN A N 1
ATOM 1525 C CA . ASN A 1 198 ? -2.394 1.854 -7.694 1.00 87.62 198 ASN A CA 1
ATOM 1526 C C . ASN A 1 198 ? -3.327 1.182 -8.704 1.00 87.62 198 ASN A C 1
ATOM 1528 O O . ASN A 1 198 ? -2.955 0.211 -9.364 1.00 87.62 198 ASN A O 1
ATOM 1532 N N . ARG A 1 199 ? -4.526 1.741 -8.888 1.00 94.12 199 ARG A N 1
ATOM 1533 C CA . ARG A 1 199 ? -5.475 1.287 -9.903 1.00 94.12 199 ARG A CA 1
ATOM 1534 C C . ARG A 1 199 ? -4.901 1.394 -11.318 1.00 94.12 199 ARG A C 1
ATOM 1536 O O . ARG A 1 199 ? -5.214 0.552 -12.152 1.00 94.12 199 ARG A O 1
ATOM 1543 N N . ALA A 1 200 ? -4.072 2.400 -11.607 1.00 94.31 200 ALA A N 1
ATOM 1544 C CA . ALA A 1 200 ? -3.410 2.536 -12.905 1.00 94.31 200 ALA A CA 1
ATOM 1545 C C . ALA A 1 200 ? -2.447 1.374 -13.188 1.00 94.31 200 ALA A C 1
ATOM 1547 O O . ALA A 1 200 ? -2.416 0.879 -14.315 1.00 94.31 200 ALA A O 1
ATOM 1548 N N . VAL A 1 201 ? -1.736 0.886 -12.166 1.00 91.31 201 VAL A N 1
ATOM 1549 C CA . VAL A 1 201 ? -0.910 -0.329 -12.267 1.00 91.31 201 VAL A CA 1
ATOM 1550 C C . VAL A 1 201 ? -1.795 -1.542 -12.554 1.00 91.31 201 VAL A C 1
ATOM 1552 O O . VAL A 1 201 ? -1.579 -2.231 -13.545 1.00 91.31 201 VAL A O 1
ATOM 1555 N N . ALA A 1 202 ? -2.858 -1.759 -11.773 1.00 93.44 202 ALA A N 1
ATOM 1556 C CA . ALA A 1 202 ? -3.777 -2.877 -12.008 1.00 93.44 202 ALA A CA 1
ATOM 1557 C C . ALA A 1 202 ? -4.415 -2.830 -13.414 1.00 93.44 202 ALA A C 1
ATOM 1559 O O . ALA A 1 202 ? -4.507 -3.844 -14.103 1.00 93.44 202 ALA A O 1
ATOM 1560 N N . MET A 1 203 ? -4.788 -1.638 -13.890 1.00 96.06 203 MET A N 1
ATOM 1561 C CA . MET A 1 203 ? -5.293 -1.428 -15.248 1.00 96.06 203 MET A CA 1
ATOM 1562 C C . MET A 1 203 ? -4.252 -1.798 -16.304 1.00 96.06 203 MET A C 1
ATOM 1564 O O . MET A 1 203 ? -4.588 -2.471 -17.277 1.00 96.06 203 MET A O 1
ATOM 1568 N N . ALA A 1 204 ? -2.997 -1.388 -16.117 1.00 94.81 204 ALA A N 1
ATOM 1569 C CA . ALA A 1 204 ? -1.918 -1.742 -17.028 1.00 94.81 204 ALA A CA 1
ATOM 1570 C C . ALA A 1 204 ? -1.721 -3.255 -17.134 1.00 94.81 204 ALA A C 1
ATOM 1572 O O . ALA A 1 204 ? -1.491 -3.773 -18.225 1.00 94.81 204 ALA A O 1
ATOM 1573 N N . MET A 1 205 ? -1.865 -3.957 -16.016 1.00 91.56 205 MET A N 1
ATOM 1574 C CA . MET A 1 205 ? -1.709 -5.405 -15.959 1.00 91.56 205 MET A CA 1
ATOM 1575 C C . MET A 1 205 ? -2.845 -6.163 -16.642 1.00 91.56 205 MET A C 1
ATOM 1577 O O . MET A 1 205 ? -2.605 -7.201 -17.252 1.00 91.56 205 MET A O 1
ATOM 1581 N N . VAL A 1 206 ? -4.065 -5.623 -16.612 1.00 95.62 206 VAL A N 1
ATOM 1582 C CA . VAL A 1 206 ? -5.244 -6.265 -17.219 1.00 95.62 206 VAL A CA 1
ATOM 1583 C C . VAL A 1 206 ? -5.457 -5.852 -18.679 1.00 95.62 206 VAL A C 1
ATOM 1585 O O . VAL A 1 206 ? -5.864 -6.668 -19.505 1.00 95.62 206 VAL A O 1
ATOM 1588 N N . LYS A 1 207 ? -5.259 -4.571 -19.003 1.00 95.88 207 LYS A N 1
ATOM 1589 C CA . LYS A 1 207 ? -5.615 -3.971 -20.305 1.00 95.88 207 LYS A CA 1
ATOM 1590 C C . LYS A 1 207 ? -4.414 -3.474 -21.106 1.00 95.88 207 LYS A C 1
ATOM 1592 O O . LYS A 1 207 ? -4.572 -3.113 -22.270 1.00 95.88 207 LYS A O 1
ATOM 1597 N N . GLY A 1 208 ? -3.222 -3.501 -20.519 1.00 94.88 208 GLY A N 1
ATOM 1598 C CA . GLY A 1 208 ? -1.973 -3.096 -21.152 1.00 94.88 208 GLY A CA 1
ATOM 1599 C C . GLY A 1 208 ? -1.468 -1.727 -20.681 1.00 94.88 208 GLY A C 1
ATOM 1600 O O . GLY A 1 208 ? -2.249 -0.862 -20.275 1.00 94.88 208 GLY A O 1
ATOM 1601 N N . PRO A 1 209 ? -0.148 -1.483 -20.780 1.00 95.69 209 PRO A N 1
ATOM 1602 C CA . PRO A 1 209 ? 0.524 -0.347 -20.142 1.00 95.69 209 PRO A CA 1
ATOM 1603 C C . PRO A 1 209 ? 0.009 1.027 -20.582 1.00 95.69 209 PRO A C 1
ATOM 1605 O O . PRO A 1 209 ? -0.015 1.963 -19.786 1.00 95.69 209 PRO A O 1
ATOM 1608 N N . ARG A 1 210 ? -0.471 1.152 -21.826 1.00 95.94 210 ARG A N 1
ATOM 1609 C CA . ARG A 1 210 ? -1.039 2.406 -22.350 1.00 95.94 210 ARG A CA 1
ATOM 1610 C C . ARG A 1 210 ? -2.315 2.833 -21.620 1.00 95.94 210 ARG A C 1
ATOM 1612 O O . ARG A 1 210 ? -2.501 4.024 -21.387 1.00 95.94 210 ARG A O 1
ATOM 1619 N N . GLU A 1 211 ? -3.154 1.880 -21.215 1.00 97.06 211 GLU A N 1
ATOM 1620 C CA . GLU A 1 211 ? -4.368 2.177 -20.445 1.00 97.06 211 GLU A CA 1
ATOM 1621 C C . GLU A 1 211 ? -4.029 2.629 -19.022 1.00 97.06 211 GLU A C 1
ATOM 1623 O O . GLU A 1 211 ? -4.648 3.557 -18.501 1.00 97.06 211 GLU A O 1
ATOM 1628 N N . GLY A 1 212 ? -2.997 2.039 -18.412 1.00 94.88 212 GLY A N 1
ATOM 1629 C CA . GLY A 1 212 ? -2.468 2.521 -17.136 1.00 94.88 212 GLY A CA 1
ATOM 1630 C C . GLY A 1 212 ? -1.903 3.939 -17.240 1.00 94.88 212 GLY A C 1
ATOM 1631 O O . GLY A 1 212 ? -2.265 4.796 -16.439 1.00 94.88 212 GLY A O 1
ATOM 1632 N N . LEU A 1 213 ? -1.092 4.227 -18.267 1.00 95.38 213 LEU A N 1
ATOM 1633 C CA . LEU A 1 213 ? -0.526 5.564 -18.501 1.00 95.38 213 LEU A CA 1
ATOM 1634 C C . LEU A 1 213 ? -1.611 6.640 -18.652 1.00 95.38 213 LEU A C 1
ATOM 1636 O O . LEU A 1 213 ? -1.492 7.704 -18.048 1.00 95.38 213 LEU A O 1
ATOM 1640 N N . ARG A 1 214 ? -2.708 6.352 -19.367 1.00 96.06 214 ARG A N 1
ATOM 1641 C CA . ARG A 1 214 ? -3.863 7.268 -19.462 1.00 96.06 214 ARG A CA 1
ATOM 1642 C C . ARG A 1 214 ? -4.459 7.621 -18.099 1.00 96.06 214 ARG A C 1
ATOM 1644 O O . ARG A 1 214 ? -4.907 8.747 -17.898 1.00 96.06 214 ARG A O 1
ATOM 1651 N N . LEU A 1 215 ? -4.476 6.679 -17.154 1.00 93.06 215 LEU A N 1
ATOM 1652 C CA . LEU A 1 215 ? -4.977 6.929 -15.798 1.00 93.06 215 LEU A CA 1
ATOM 1653 C C . LEU A 1 215 ? -4.026 7.786 -14.951 1.00 93.06 215 LEU A C 1
ATOM 1655 O O . LEU A 1 215 ? -4.469 8.334 -13.939 1.00 93.06 215 LEU A O 1
ATOM 1659 N N . LEU A 1 216 ? -2.762 7.937 -15.362 1.00 92.06 216 LEU A N 1
ATOM 1660 C CA . LEU A 1 216 ? -1.793 8.814 -14.703 1.00 92.06 216 LEU A CA 1
ATOM 1661 C C . LEU A 1 216 ? -1.924 10.282 -15.131 1.00 92.06 216 LEU A C 1
ATOM 1663 O O . LEU A 1 216 ? -1.605 11.156 -14.331 1.00 92.06 216 LEU A O 1
ATOM 1667 N N . GLU A 1 217 ? -2.431 10.583 -16.332 1.00 91.06 217 GLU A N 1
ATOM 1668 C CA . GLU A 1 217 ? -2.521 11.963 -16.855 1.00 91.06 217 GLU A CA 1
ATOM 1669 C C . GLU A 1 217 ? -3.214 12.963 -15.899 1.00 91.06 217 GLU A C 1
ATOM 1671 O O . GLU A 1 217 ? -2.762 14.110 -15.788 1.00 91.06 217 GLU A O 1
ATOM 1676 N N . PRO A 1 218 ? -4.296 12.598 -15.176 1.00 89.62 218 PRO A N 1
ATOM 1677 C CA . PRO A 1 218 ? -4.889 13.497 -14.188 1.00 89.62 218 PRO A CA 1
ATOM 1678 C C . PRO A 1 218 ? -3.995 13.700 -12.955 1.00 89.62 218 PRO A C 1
ATOM 1680 O O . PRO A 1 218 ? -4.024 14.773 -12.355 1.00 89.62 218 PRO A O 1
ATOM 1683 N N . LEU A 1 219 ? -3.199 12.692 -12.580 1.00 87.62 219 LEU A N 1
ATOM 1684 C CA . LEU A 1 219 ? -2.314 12.723 -11.410 1.00 87.62 219 LEU A CA 1
ATOM 1685 C C . LEU A 1 219 ? -1.088 13.613 -11.627 1.00 87.62 219 LEU A C 1
ATOM 1687 O O . LEU A 1 219 ? -0.594 14.200 -10.671 1.00 87.62 219 LEU A O 1
ATOM 1691 N N . GLU A 1 220 ? -0.645 13.789 -12.872 1.00 85.62 220 GLU A N 1
ATOM 1692 C CA . GLU A 1 220 ? 0.445 14.715 -13.221 1.00 85.62 220 GLU A CA 1
ATOM 1693 C C . GLU A 1 220 ? 0.114 16.180 -12.891 1.00 85.62 220 GLU A C 1
ATOM 1695 O O . GLU A 1 220 ? 1.014 17.006 -12.744 1.00 85.62 220 GLU A O 1
ATOM 1700 N N . ARG A 1 221 ? -1.178 16.508 -12.753 1.00 85.94 221 ARG A N 1
ATOM 1701 C CA . ARG A 1 221 ? -1.673 17.845 -12.386 1.00 85.94 221 ARG A CA 1
ATOM 1702 C C . ARG A 1 221 ? -2.213 17.915 -10.959 1.00 85.94 221 ARG A C 1
ATOM 1704 O O . ARG A 1 221 ? -2.599 18.994 -10.510 1.00 85.94 221 ARG A O 1
ATOM 1711 N N . ASP A 1 222 ? -2.276 16.788 -10.254 1.00 84.56 222 ASP A N 1
ATOM 1712 C CA . ASP A 1 222 ? -2.752 16.751 -8.877 1.00 84.56 222 ASP A CA 1
ATOM 1713 C C . ASP A 1 222 ? -1.705 17.374 -7.950 1.00 84.56 222 ASP A C 1
ATOM 1715 O O . ASP A 1 222 ? -0.539 16.994 -7.966 1.00 84.56 222 ASP A O 1
ATOM 1719 N N . ARG A 1 223 ? -2.117 18.327 -7.111 1.00 77.19 223 ARG A N 1
ATOM 1720 C CA . ARG A 1 223 ? -1.198 19.100 -6.258 1.00 77.19 223 ARG A CA 1
ATOM 1721 C C . ARG A 1 223 ? -0.359 18.257 -5.289 1.00 77.19 223 ARG A C 1
ATOM 1723 O O . ARG A 1 223 ? 0.656 18.750 -4.812 1.00 77.19 223 ARG A O 1
ATOM 1730 N N . TRP A 1 224 ? -0.818 17.057 -4.939 1.00 70.38 224 T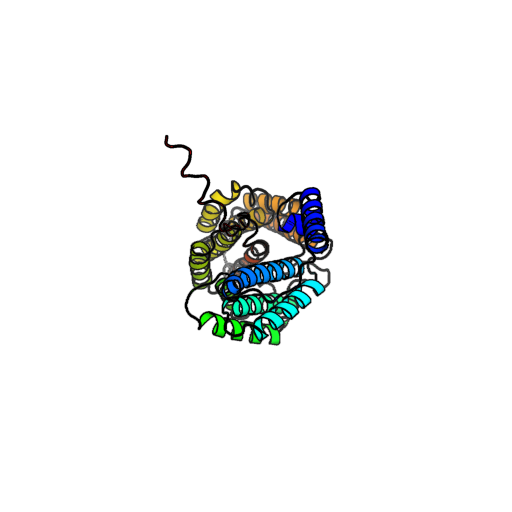RP A N 1
ATOM 1731 C CA . TRP A 1 224 ? -0.161 16.179 -3.972 1.00 70.38 224 TRP A CA 1
ATOM 1732 C C . TRP A 1 224 ? 0.652 15.079 -4.650 1.00 70.38 224 TRP A C 1
ATOM 1734 O O . TRP A 1 224 ? 1.612 14.582 -4.068 1.00 70.38 224 TRP A O 1
ATOM 1744 N N . MET A 1 225 ? 0.269 14.694 -5.868 1.00 77.94 225 MET A N 1
ATOM 1745 C CA . MET A 1 225 ? 0.936 13.632 -6.619 1.00 77.94 225 MET A CA 1
ATOM 1746 C C . MET A 1 225 ? 1.953 14.163 -7.637 1.00 77.94 225 MET A C 1
ATOM 1748 O O . MET A 1 225 ? 2.936 13.484 -7.941 1.00 77.94 225 MET A O 1
ATOM 1752 N N . ALA A 1 226 ? 1.755 15.383 -8.139 1.00 79.69 226 ALA A N 1
ATOM 1753 C CA . ALA A 1 226 ? 2.676 16.027 -9.062 1.00 79.69 226 ALA A CA 1
ATOM 1754 C C . ALA A 1 226 ? 4.059 16.184 -8.415 1.00 79.69 226 ALA A C 1
ATOM 1756 O O . ALA A 1 226 ? 4.211 16.785 -7.352 1.00 79.69 226 ALA A O 1
ATOM 1757 N N . GLY A 1 227 ? 5.082 15.630 -9.067 1.00 74.81 227 GLY A N 1
ATOM 1758 C CA . GLY A 1 227 ? 6.457 15.652 -8.562 1.00 74.81 227 GLY A CA 1
ATOM 1759 C C . GLY A 1 227 ? 6.763 14.623 -7.467 1.00 74.81 227 GLY A C 1
ATOM 1760 O O . GLY A 1 227 ? 7.872 14.633 -6.935 1.00 74.81 227 GLY A O 1
ATOM 1761 N N . SER A 1 228 ? 5.827 13.728 -7.141 1.00 80.50 228 SER A N 1
ATOM 1762 C CA . SER A 1 228 ? 6.098 12.579 -6.274 1.00 80.50 228 SER A CA 1
ATOM 1763 C C . SER A 1 228 ? 6.953 11.540 -7.001 1.00 80.50 228 SER A C 1
ATOM 1765 O O . SER A 1 228 ? 6.652 11.172 -8.141 1.00 80.50 228 SER A O 1
ATOM 1767 N N . HIS A 1 229 ? 7.963 10.991 -6.316 1.00 82.12 229 HIS A N 1
ATOM 1768 C CA . HIS A 1 229 ? 8.775 9.898 -6.859 1.00 82.12 229 HIS A CA 1
ATOM 1769 C C . HIS A 1 229 ? 7.926 8.681 -7.242 1.00 82.12 229 HIS A C 1
ATOM 1771 O O . HIS A 1 229 ? 8.262 7.982 -8.190 1.00 82.12 229 HIS A O 1
ATOM 1777 N N . ARG A 1 230 ? 6.806 8.450 -6.542 1.00 82.56 230 ARG A N 1
ATOM 1778 C CA . ARG A 1 230 ? 5.899 7.313 -6.764 1.00 82.56 230 ARG A CA 1
ATOM 1779 C C . ARG A 1 230 ? 5.222 7.404 -8.124 1.00 82.56 230 ARG A C 1
ATOM 1781 O O . ARG A 1 230 ? 5.203 6.429 -8.865 1.00 82.56 230 ARG A O 1
ATOM 1788 N N . LEU A 1 231 ? 4.718 8.589 -8.476 1.00 86.56 231 LEU A N 1
ATOM 1789 C CA . LEU A 1 231 ? 4.128 8.830 -9.792 1.00 86.56 231 LEU A CA 1
ATOM 1790 C C . LEU A 1 231 ? 5.175 8.660 -10.893 1.00 86.56 231 LEU A C 1
ATOM 1792 O O . LEU A 1 231 ? 4.913 7.986 -11.887 1.00 86.56 231 LEU A O 1
ATOM 1796 N N . SER A 1 232 ? 6.366 9.230 -10.693 1.00 90.56 232 SER A N 1
ATOM 1797 C CA . SER A 1 232 ? 7.483 9.102 -11.632 1.00 90.56 232 SER A CA 1
ATOM 1798 C C . SER A 1 232 ? 7.909 7.643 -11.816 1.00 90.56 232 SER A C 1
ATOM 1800 O O . SER A 1 232 ? 8.136 7.223 -12.947 1.00 90.56 232 SER A O 1
ATOM 1802 N N . ALA A 1 233 ? 7.956 6.858 -10.735 1.00 89.81 233 ALA A N 1
ATOM 1803 C CA . ALA A 1 233 ? 8.255 5.432 -10.778 1.00 89.81 233 ALA A CA 1
ATOM 1804 C C . ALA A 1 233 ? 7.180 4.683 -11.579 1.00 89.81 233 ALA A C 1
ATOM 1806 O O . ALA A 1 233 ? 7.524 4.090 -12.602 1.00 89.81 233 ALA A O 1
ATOM 1807 N N . VAL A 1 234 ? 5.895 4.802 -11.195 1.00 91.25 234 VAL A N 1
ATOM 1808 C CA . VAL A 1 234 ? 4.744 4.205 -11.914 1.00 91.25 234 VAL A CA 1
ATOM 1809 C C . VAL A 1 234 ? 4.793 4.512 -13.402 1.00 91.25 234 VAL A C 1
ATOM 1811 O O . VAL A 1 234 ? 4.733 3.615 -14.241 1.00 91.25 234 VAL A O 1
ATOM 1814 N N . ARG A 1 235 ? 4.993 5.781 -13.752 1.00 94.31 235 ARG A N 1
ATOM 1815 C CA . ARG A 1 235 ? 5.132 6.198 -15.146 1.00 94.31 235 ARG A CA 1
ATOM 1816 C C . ARG A 1 235 ? 6.321 5.523 -15.835 1.00 94.31 235 ARG A C 1
ATOM 1818 O O . ARG A 1 235 ? 6.160 5.039 -16.950 1.00 94.31 235 ARG A O 1
ATOM 1825 N N . ALA A 1 236 ? 7.488 5.481 -15.193 1.00 93.75 236 ALA A N 1
ATOM 1826 C CA . ALA A 1 236 ? 8.700 4.895 -15.762 1.00 93.75 236 ALA A CA 1
ATOM 1827 C C . ALA A 1 236 ? 8.521 3.427 -16.141 1.00 93.75 236 ALA A C 1
ATOM 1829 O O . ALA A 1 236 ? 8.857 3.021 -17.250 1.00 93.75 236 ALA A O 1
ATOM 1830 N N . HIS A 1 237 ? 7.930 2.648 -15.246 1.00 91.38 237 HIS A N 1
ATOM 1831 C CA . HIS A 1 237 ? 7.699 1.232 -15.480 1.00 91.38 237 HIS A CA 1
ATOM 1832 C C . HIS A 1 237 ? 6.647 0.973 -16.547 1.00 91.38 237 HIS A C 1
ATOM 1834 O O . HIS A 1 237 ? 6.842 0.117 -17.403 1.00 91.38 237 HIS A O 1
ATOM 1840 N N . LEU A 1 238 ? 5.545 1.729 -16.551 1.00 93.69 238 LEU A N 1
ATOM 1841 C CA . LEU A 1 238 ? 4.538 1.560 -17.594 1.00 93.69 238 LEU A CA 1
ATOM 1842 C C . LEU A 1 238 ? 5.084 1.947 -18.977 1.00 93.69 238 LEU A C 1
ATOM 1844 O O . LEU A 1 238 ? 4.714 1.326 -19.972 1.00 93.69 238 LEU A O 1
ATOM 1848 N N . LEU A 1 239 ? 5.989 2.928 -19.054 1.00 95.50 239 LEU A N 1
ATOM 1849 C CA . LEU A 1 239 ? 6.713 3.248 -20.289 1.00 95.50 239 LEU A CA 1
ATOM 1850 C C . LEU A 1 239 ? 7.659 2.118 -20.697 1.00 95.50 239 LEU A C 1
ATOM 1852 O O . LEU A 1 239 ? 7.673 1.736 -21.866 1.00 95.50 239 LEU A O 1
ATOM 1856 N N . GLU A 1 240 ? 8.376 1.530 -19.739 1.00 94.12 240 GLU A N 1
ATOM 1857 C CA . GLU A 1 240 ? 9.244 0.377 -19.983 1.00 94.12 240 GLU A CA 1
ATOM 1858 C C . GLU A 1 240 ? 8.437 -0.803 -20.541 1.00 94.12 240 GLU A C 1
ATOM 1860 O O . GLU A 1 240 ? 8.776 -1.342 -21.593 1.00 94.12 240 GLU A O 1
ATOM 1865 N N . MET A 1 241 ? 7.308 -1.135 -19.907 1.00 90.25 241 MET A N 1
ATOM 1866 C CA . MET A 1 241 ? 6.372 -2.162 -20.376 1.00 90.25 241 MET A CA 1
ATOM 1867 C C . MET A 1 241 ? 5.796 -1.852 -21.762 1.00 90.25 241 MET A C 1
ATOM 1869 O O . MET A 1 241 ? 5.497 -2.765 -22.530 1.00 90.25 241 MET A O 1
ATOM 1873 N N . ALA A 1 242 ? 5.598 -0.572 -22.087 1.00 94.19 242 ALA A N 1
ATOM 1874 C CA . ALA A 1 242 ? 5.128 -0.137 -23.399 1.00 94.19 242 ALA A CA 1
ATOM 1875 C C . ALA A 1 242 ? 6.232 -0.151 -24.474 1.00 94.19 242 ALA A C 1
ATOM 1877 O O . ALA A 1 242 ? 5.923 0.064 -25.649 1.00 94.19 242 ALA A O 1
ATOM 1878 N N . GLY A 1 243 ? 7.488 -0.404 -24.089 1.00 93.56 243 GLY A N 1
ATOM 1879 C CA . GLY A 1 243 ? 8.660 -0.400 -24.963 1.00 93.56 243 GLY A CA 1
ATOM 1880 C C . GLY A 1 243 ? 9.281 0.981 -25.199 1.00 93.56 243 GLY A C 1
ATOM 1881 O O . GLY A 1 243 ? 10.201 1.086 -26.007 1.00 93.56 243 GLY A O 1
ATOM 1882 N N . ASP A 1 244 ? 8.813 2.028 -24.514 1.00 95.12 244 ASP A N 1
ATOM 1883 C CA . ASP A 1 244 ? 9.410 3.368 -24.562 1.00 95.12 244 ASP A CA 1
ATOM 1884 C C . ASP A 1 244 ? 10.573 3.455 -23.566 1.00 95.12 244 ASP A C 1
ATOM 1886 O O . ASP A 1 244 ? 10.438 3.923 -22.433 1.00 95.12 244 ASP A O 1
ATOM 1890 N N . THR A 1 245 ? 11.731 2.949 -23.989 1.00 95.06 245 THR A N 1
ATOM 1891 C CA . THR A 1 245 ? 12.929 2.866 -23.144 1.00 95.06 245 THR A CA 1
ATOM 1892 C C . THR A 1 245 ? 13.487 4.236 -22.766 1.00 95.06 245 THR A C 1
ATOM 1894 O O . THR A 1 245 ? 13.983 4.407 -21.652 1.00 95.06 245 THR A O 1
ATOM 1897 N N . ASP A 1 246 ? 13.401 5.221 -23.662 1.00 95.06 246 ASP A N 1
ATOM 1898 C CA . ASP A 1 246 ? 13.927 6.565 -23.409 1.00 95.06 246 ASP A CA 1
ATOM 1899 C C . ASP A 1 246 ? 13.052 7.303 -22.392 1.00 95.06 246 ASP A C 1
ATOM 1901 O O . ASP A 1 246 ? 13.564 7.820 -21.391 1.00 95.06 246 ASP A O 1
ATOM 1905 N N . GLY A 1 247 ? 11.729 7.266 -22.588 1.00 95.81 247 GLY A N 1
ATOM 1906 C CA . GLY A 1 247 ? 10.769 7.829 -21.644 1.00 95.81 247 GLY A CA 1
ATOM 1907 C C . GLY A 1 247 ? 10.828 7.144 -20.276 1.00 95.81 247 GLY A C 1
ATOM 1908 O O . GLY A 1 247 ? 10.789 7.821 -1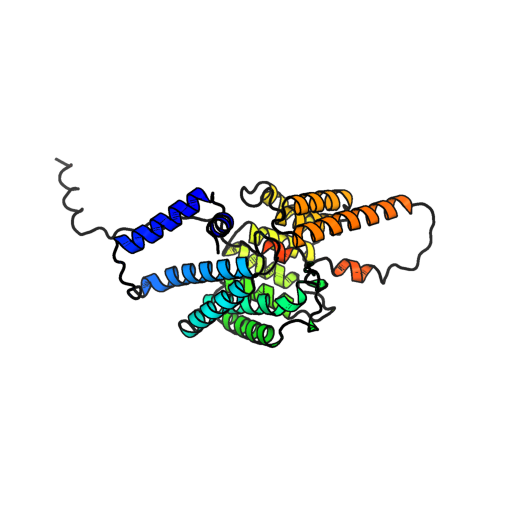9.243 1.00 95.81 247 GLY A O 1
ATOM 1909 N N . ALA A 1 248 ? 10.977 5.816 -20.253 1.00 94.56 248 ALA A N 1
ATOM 1910 C CA . ALA A 1 248 ? 11.152 5.048 -19.024 1.00 94.56 248 ALA A CA 1
ATOM 1911 C C . ALA A 1 248 ? 12.411 5.470 -18.263 1.00 94.56 248 ALA A C 1
ATOM 1913 O O . ALA A 1 248 ? 12.347 5.781 -17.073 1.00 94.56 248 ALA A O 1
ATOM 1914 N N . ARG A 1 249 ? 13.557 5.549 -18.947 1.00 95.75 249 ARG A N 1
ATOM 1915 C CA . ARG A 1 249 ? 14.827 5.966 -18.343 1.00 95.75 249 ARG A CA 1
ATOM 1916 C C . ARG A 1 249 ? 14.746 7.373 -17.753 1.00 95.75 249 ARG A C 1
ATOM 1918 O O . ARG A 1 249 ? 15.241 7.597 -16.647 1.00 95.75 249 ARG A O 1
ATOM 1925 N N . GLU A 1 250 ? 14.150 8.330 -18.462 1.00 96.19 250 GLU A N 1
ATOM 1926 C CA . GLU A 1 250 ? 13.981 9.693 -17.943 1.00 96.19 250 GLU A CA 1
ATOM 1927 C C . GLU A 1 250 ? 13.113 9.709 -16.679 1.00 96.19 250 GLU A C 1
ATOM 1929 O O . GLU A 1 250 ? 13.484 10.327 -15.674 1.00 96.19 250 GLU A O 1
ATOM 1934 N N . ALA A 1 251 ? 11.994 8.986 -16.706 1.00 94.31 251 ALA A N 1
ATOM 1935 C CA . ALA A 1 251 ? 11.072 8.901 -15.585 1.00 94.31 251 ALA A CA 1
ATOM 1936 C C . ALA A 1 251 ? 11.692 8.186 -14.368 1.00 94.31 251 ALA A C 1
ATOM 1938 O O . ALA A 1 251 ? 11.540 8.678 -13.250 1.00 94.31 251 ALA A O 1
ATOM 1939 N N . TYR A 1 252 ? 12.474 7.116 -14.560 1.00 94.56 252 TYR A N 1
ATOM 1940 C CA . TYR A 1 252 ? 13.217 6.470 -13.470 1.00 94.56 252 TYR A CA 1
ATOM 1941 C C . TYR A 1 252 ? 14.239 7.424 -12.843 1.00 94.56 252 TYR A C 1
ATOM 1943 O O . TYR A 1 252 ? 14.324 7.518 -11.622 1.00 94.56 252 TYR A O 1
ATOM 1951 N N . ARG A 1 253 ? 14.963 8.213 -13.650 1.00 95.12 253 ARG A N 1
ATOM 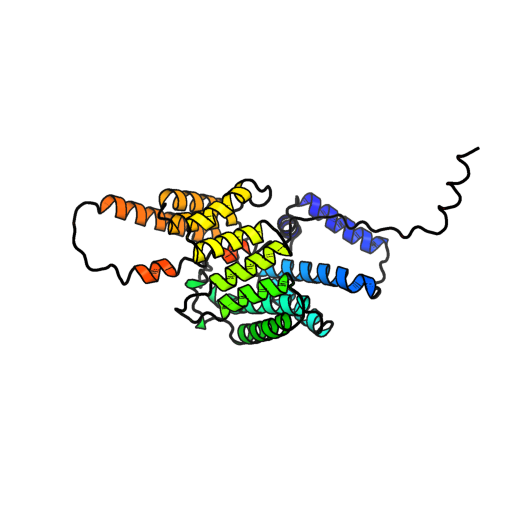1952 C CA . ARG A 1 253 ? 15.888 9.236 -13.123 1.00 95.12 253 ARG A CA 1
ATOM 1953 C C . ARG A 1 253 ? 15.159 10.333 -12.354 1.00 95.12 253 ARG A C 1
ATOM 1955 O O . ARG A 1 253 ? 15.691 10.836 -11.367 1.00 95.12 253 ARG A O 1
ATOM 1962 N N . ALA A 1 254 ? 13.977 10.744 -12.812 1.00 93.25 254 ALA A N 1
ATOM 1963 C CA . ALA A 1 254 ? 13.145 11.695 -12.079 1.00 93.25 254 ALA A CA 1
ATOM 1964 C C . ALA A 1 254 ? 12.698 11.113 -10.733 1.00 93.25 254 ALA A C 1
ATOM 1966 O O . ALA A 1 254 ? 12.873 11.775 -9.712 1.00 93.25 254 ALA A O 1
ATOM 1967 N N . ALA A 1 255 ? 12.227 9.864 -10.730 1.00 89.81 255 ALA A N 1
ATOM 1968 C CA . ALA A 1 255 ? 11.853 9.144 -9.521 1.00 89.81 255 ALA A CA 1
ATOM 1969 C C . ALA A 1 255 ? 13.033 9.042 -8.543 1.00 89.81 255 ALA A C 1
ATOM 1971 O O . ALA A 1 255 ? 12.888 9.402 -7.380 1.00 89.81 255 ALA A O 1
ATOM 1972 N N . ALA A 1 256 ? 14.219 8.659 -9.025 1.00 90.44 256 ALA A N 1
ATOM 1973 C CA . ALA A 1 256 ? 15.428 8.571 -8.210 1.00 90.44 256 ALA A CA 1
ATOM 1974 C C . ALA A 1 256 ? 15.782 9.916 -7.556 1.00 90.44 256 ALA A C 1
ATOM 1976 O O . ALA A 1 256 ? 16.055 9.964 -6.366 1.00 90.44 256 ALA A O 1
ATOM 1977 N N . ARG A 1 257 ? 15.706 11.041 -8.283 1.00 92.81 257 ARG A N 1
ATOM 1978 C CA . ARG A 1 257 ? 15.962 12.376 -7.696 1.00 92.81 257 ARG A CA 1
ATOM 1979 C C . ARG A 1 257 ? 14.948 12.783 -6.622 1.00 92.81 257 ARG A C 1
ATOM 1981 O O . ARG A 1 257 ? 15.256 13.639 -5.800 1.00 92.81 257 ARG A O 1
ATOM 1988 N N . GLN A 1 258 ? 13.736 12.237 -6.677 1.00 85.81 258 GLN A N 1
ATOM 1989 C CA . GLN A 1 258 ? 12.618 12.584 -5.796 1.00 85.81 258 GLN A CA 1
ATOM 1990 C C . GLN A 1 258 ? 12.463 11.610 -4.614 1.00 85.81 258 GLN A C 1
ATOM 1992 O O . GLN A 1 258 ? 11.670 11.880 -3.711 1.00 85.81 258 GLN A O 1
ATOM 1997 N N . ALA A 1 259 ? 13.148 10.464 -4.640 1.00 82.62 259 ALA A N 1
ATOM 1998 C CA . ALA A 1 259 ? 13.016 9.422 -3.630 1.00 82.62 259 ALA A CA 1
ATOM 1999 C C . ALA A 1 259 ? 13.598 9.863 -2.278 1.00 82.62 259 ALA A C 1
ATOM 2001 O O . ALA A 1 259 ? 14.618 10.556 -2.213 1.00 82.62 259 ALA A O 1
ATOM 2002 N N . GLY A 1 260 ? 12.926 9.470 -1.193 1.00 74.50 260 GLY A N 1
ATOM 2003 C CA . GLY A 1 260 ? 13.222 9.945 0.162 1.00 74.50 260 GLY A CA 1
ATOM 2004 C C . GLY A 1 260 ? 14.325 9.164 0.875 1.00 74.50 260 GLY A C 1
ATOM 2005 O O . GLY A 1 260 ? 14.911 9.676 1.833 1.00 74.50 260 GLY A O 1
ATOM 2006 N N . THR A 1 261 ? 14.628 7.952 0.404 1.00 73.06 261 THR A N 1
ATOM 2007 C CA . THR A 1 261 ? 15.577 7.034 1.047 1.00 73.06 261 THR A CA 1
ATOM 2008 C C . THR A 1 261 ? 16.706 6.611 0.110 1.00 73.06 261 THR A C 1
ATOM 2010 O O . THR A 1 261 ? 16.540 6.528 -1.108 1.00 73.06 261 THR A O 1
ATOM 2013 N N . GLY A 1 262 ? 17.876 6.317 0.682 1.00 82.12 262 GLY A N 1
ATOM 2014 C CA . GLY A 1 262 ? 19.035 5.834 -0.076 1.00 82.12 262 GLY A CA 1
ATOM 2015 C C . GLY A 1 262 ? 18.758 4.558 -0.891 1.00 82.12 262 GLY A C 1
ATOM 2016 O O . GLY A 1 262 ? 19.104 4.540 -2.073 1.00 82.12 262 GLY A O 1
ATOM 2017 N N . PRO A 1 263 ? 18.123 3.517 -0.313 1.00 80.75 263 PRO A N 1
ATOM 2018 C CA . PRO A 1 263 ? 17.761 2.304 -1.049 1.00 80.75 263 PRO A CA 1
ATOM 2019 C C . PRO A 1 263 ? 16.850 2.560 -2.257 1.00 80.75 263 PRO A C 1
ATOM 2021 O O . PRO A 1 263 ? 17.124 2.053 -3.342 1.00 80.75 263 PRO A O 1
ATOM 2024 N N . GLU A 1 264 ? 15.814 3.397 -2.120 1.00 82.00 264 GLU A N 1
ATOM 2025 C CA . GLU A 1 264 ? 14.930 3.748 -3.246 1.00 82.00 264 GLU A CA 1
ATOM 2026 C C . GLU A 1 264 ? 15.677 4.512 -4.342 1.00 82.00 264 GLU A C 1
ATOM 2028 O O . GLU A 1 264 ? 15.493 4.238 -5.528 1.00 82.00 264 GLU A O 1
ATOM 2033 N N . GLN A 1 265 ? 16.549 5.452 -3.962 1.00 87.19 265 GLN A N 1
ATOM 2034 C CA . GLN A 1 265 ? 17.364 6.207 -4.916 1.00 87.19 265 GLN A CA 1
ATOM 2035 C C . GLN A 1 265 ? 18.287 5.292 -5.727 1.00 87.19 265 GLN A C 1
ATOM 2037 O O . GLN A 1 265 ? 18.374 5.455 -6.949 1.00 87.19 265 GLN A O 1
ATOM 2042 N N . ARG A 1 266 ? 18.959 4.336 -5.069 1.00 87.62 266 ARG A N 1
ATOM 2043 C CA . ARG A 1 266 ? 19.836 3.357 -5.733 1.00 87.62 266 ARG A CA 1
ATOM 2044 C C . ARG A 1 266 ? 19.048 2.476 -6.687 1.00 87.62 266 ARG A C 1
ATOM 2046 O O . ARG A 1 266 ? 19.336 2.497 -7.880 1.00 87.62 266 ARG A O 1
ATOM 2053 N N . PHE A 1 267 ? 17.986 1.839 -6.194 1.00 87.25 267 PHE A N 1
ATOM 2054 C CA . PHE A 1 267 ? 17.125 0.971 -6.994 1.00 87.25 267 PHE A CA 1
ATOM 2055 C C . PHE A 1 267 ? 16.605 1.676 -8.259 1.00 87.25 267 PHE A C 1
ATOM 2057 O O . PHE A 1 267 ? 16.748 1.180 -9.376 1.00 87.25 267 PHE A O 1
ATOM 2064 N N . LEU A 1 268 ? 16.051 2.884 -8.117 1.00 90.31 268 LEU A N 1
ATOM 2065 C CA . LEU A 1 268 ? 15.509 3.639 -9.252 1.00 90.31 268 LEU A CA 1
ATOM 2066 C C . LEU A 1 268 ? 16.605 4.091 -10.231 1.00 90.31 268 LEU A C 1
ATOM 2068 O O . LEU A 1 268 ? 16.368 4.144 -11.440 1.00 90.31 268 LEU A O 1
ATOM 2072 N N . SER A 1 269 ? 17.807 4.395 -9.735 1.00 92.62 269 SER A N 1
ATOM 2073 C CA . SER A 1 269 ? 18.956 4.740 -10.582 1.00 92.62 269 SER A CA 1
ATOM 2074 C C . SER A 1 269 ? 19.447 3.531 -11.378 1.00 92.62 269 SER A C 1
ATOM 2076 O O . SER A 1 269 ? 19.668 3.639 -12.582 1.00 92.62 269 SER A O 1
ATOM 2078 N N . GLU A 1 270 ? 19.547 2.366 -10.743 1.00 91.00 270 GLU A N 1
ATOM 2079 C CA . GLU A 1 270 ? 19.939 1.111 -11.392 1.00 91.00 270 GLU A CA 1
ATOM 2080 C C . GLU A 1 270 ? 18.940 0.696 -12.473 1.00 91.00 270 GLU A C 1
ATOM 2082 O O . GLU A 1 270 ? 19.344 0.334 -13.582 1.00 91.00 270 GLU A O 1
ATOM 2087 N N . ARG A 1 271 ? 17.631 0.841 -12.217 1.00 91.06 271 ARG A N 1
ATOM 2088 C CA . ARG A 1 271 ? 16.603 0.608 -13.245 1.00 91.06 271 ARG A CA 1
ATOM 2089 C C . ARG A 1 271 ? 16.763 1.559 -14.432 1.00 91.06 271 ARG A C 1
ATOM 2091 O O . ARG A 1 271 ? 16.671 1.107 -15.573 1.00 91.06 271 ARG A O 1
ATOM 2098 N N . ALA A 1 272 ? 17.070 2.839 -14.198 1.00 92.69 272 ALA A N 1
ATOM 2099 C CA . ALA A 1 272 ? 17.320 3.788 -15.284 1.00 92.69 272 ALA A CA 1
ATOM 2100 C C . ALA A 1 272 ? 18.513 3.381 -16.167 1.00 92.69 272 ALA A C 1
ATOM 2102 O O . ALA A 1 272 ? 18.435 3.483 -17.396 1.00 92.69 272 ALA A O 1
ATOM 2103 N N . GLU A 1 273 ? 19.606 2.920 -15.557 1.00 93.19 273 GLU A N 1
ATOM 2104 C CA . GLU A 1 273 ? 20.800 2.487 -16.287 1.00 93.19 273 GLU A CA 1
ATOM 2105 C C . GLU A 1 273 ? 20.560 1.171 -17.041 1.00 93.19 273 GLU A C 1
ATOM 2107 O O . GLU A 1 273 ? 20.913 1.070 -18.220 1.00 93.19 273 GLU A O 1
ATOM 2112 N N . ARG A 1 274 ? 19.861 0.202 -16.431 1.00 92.31 274 ARG A N 1
ATOM 2113 C CA . ARG A 1 274 ? 19.480 -1.067 -17.079 1.00 92.31 274 ARG A CA 1
ATOM 2114 C C . ARG A 1 274 ? 18.656 -0.833 -18.345 1.00 92.31 274 ARG A C 1
ATOM 2116 O O . ARG A 1 274 ? 18.978 -1.379 -19.402 1.00 92.31 274 ARG A O 1
ATOM 2123 N N . VAL A 1 275 ? 17.620 0.003 -18.262 1.00 90.56 275 VAL A N 1
ATOM 2124 C CA . VAL A 1 275 ? 16.757 0.309 -19.415 1.00 90.56 275 VAL A CA 1
ATOM 2125 C C . VAL A 1 275 ? 17.538 1.046 -20.510 1.00 90.56 275 VAL A C 1
ATOM 2127 O O . VAL A 1 275 ? 17.373 0.749 -21.695 1.00 90.56 275 VAL A O 1
ATOM 2130 N N . GLY A 1 276 ? 18.449 1.953 -20.135 1.00 81.38 276 GLY A N 1
ATOM 2131 C CA . GLY A 1 276 ? 19.328 2.643 -21.084 1.00 81.38 276 GLY A CA 1
ATOM 2132 C C . GLY A 1 276 ? 20.295 1.708 -21.821 1.00 81.38 276 GLY A C 1
ATOM 2133 O O . GLY A 1 276 ? 20.494 1.848 -23.034 1.00 81.38 276 GLY A O 1
ATOM 2134 N N . ALA A 1 277 ? 20.870 0.730 -21.118 1.00 79.06 277 ALA A N 1
ATOM 2135 C CA . ALA A 1 277 ? 21.754 -0.272 -21.710 1.00 79.06 277 ALA A CA 1
ATOM 2136 C C . ALA A 1 277 ? 21.003 -1.187 -22.695 1.00 79.06 277 ALA A C 1
ATOM 2138 O O . ALA A 1 277 ? 21.481 -1.414 -23.810 1.00 79.06 277 ALA A O 1
ATOM 2139 N N . ALA A 1 278 ? 19.797 -1.640 -22.332 1.00 73.38 278 ALA A N 1
ATOM 2140 C CA . ALA A 1 278 ? 18.952 -2.476 -23.188 1.00 73.38 278 ALA A CA 1
ATOM 2141 C C . ALA A 1 278 ? 18.493 -1.747 -24.468 1.00 73.38 278 ALA A C 1
ATOM 2143 O O . ALA A 1 278 ? 18.524 -2.323 -25.561 1.00 73.38 278 ALA A O 1
ATOM 2144 N N . GLY A 1 279 ? 18.133 -0.460 -24.363 1.00 65.25 279 GLY A N 1
ATOM 2145 C CA . GLY A 1 279 ? 17.781 0.373 -25.520 1.00 65.25 279 GLY A CA 1
ATOM 2146 C C . GLY A 1 279 ? 18.948 0.548 -26.500 1.00 65.25 279 GLY A C 1
ATOM 2147 O O . GLY A 1 279 ? 18.777 0.407 -27.712 1.00 65.25 279 GLY A O 1
ATOM 2148 N N . THR A 1 280 ? 20.163 0.746 -25.978 1.00 63.91 280 THR A N 1
ATOM 2149 C CA . THR A 1 280 ? 21.384 0.909 -26.790 1.00 63.91 280 THR A CA 1
ATOM 2150 C C . THR A 1 280 ? 21.747 -0.376 -27.549 1.00 63.91 280 THR A C 1
ATOM 2152 O O . THR A 1 280 ? 22.132 -0.322 -28.718 1.00 63.91 280 THR A O 1
ATOM 2155 N N . GLN A 1 281 ? 21.570 -1.547 -26.926 1.00 60.03 281 GLN A N 1
ATOM 2156 C CA . GLN A 1 281 ? 21.819 -2.847 -27.564 1.00 60.03 281 GLN A CA 1
ATOM 2157 C C . GLN A 1 281 ? 20.809 -3.157 -28.683 1.00 60.03 281 GLN A C 1
ATOM 2159 O O . GLN A 1 281 ? 21.210 -3.639 -29.745 1.00 60.03 281 GLN A O 1
ATOM 2164 N N . ARG A 1 282 ? 19.521 -2.818 -28.507 1.00 59.47 282 ARG A N 1
ATOM 2165 C CA . ARG A 1 282 ? 18.503 -2.953 -29.570 1.00 59.47 282 ARG A CA 1
ATOM 2166 C C . ARG A 1 282 ? 18.762 -2.010 -30.752 1.00 59.47 282 ARG A C 1
ATOM 2168 O O . ARG A 1 282 ? 18.563 -2.418 -31.894 1.00 59.47 282 ARG A O 1
ATOM 2175 N N . ALA A 1 283 ? 19.269 -0.799 -30.508 1.00 58.31 283 ALA A N 1
ATOM 2176 C CA . ALA A 1 283 ? 19.651 0.137 -31.572 1.00 58.31 283 ALA A CA 1
ATOM 2177 C C . ALA A 1 283 ? 20.931 -0.297 -32.325 1.00 58.31 283 ALA A C 1
ATOM 2179 O O . ALA A 1 283 ? 21.045 -0.077 -33.530 1.00 58.31 283 ALA A O 1
ATOM 2180 N N . GLY A 1 284 ? 21.882 -0.944 -31.636 1.00 47.69 284 GLY A N 1
ATOM 2181 C CA . GLY A 1 284 ? 23.137 -1.442 -32.220 1.00 47.69 284 GLY A CA 1
ATOM 2182 C C . GLY A 1 284 ? 23.038 -2.798 -32.938 1.00 47.69 284 GLY A C 1
ATOM 2183 O O . GLY A 1 284 ? 23.852 -3.086 -33.815 1.00 47.69 284 GLY A O 1
ATOM 2184 N N . GLY A 1 285 ? 22.035 -3.622 -32.612 1.00 46.41 285 GLY A N 1
ATOM 2185 C CA . GLY A 1 285 ? 21.842 -4.981 -33.145 1.00 46.41 285 GLY A CA 1
ATOM 2186 C C . GLY A 1 285 ? 21.182 -5.085 -34.528 1.00 46.41 285 GLY A C 1
ATOM 2187 O O . GLY A 1 285 ? 21.035 -6.187 -35.052 1.00 46.41 285 GLY A O 1
ATOM 2188 N N . GLY A 1 286 ? 20.822 -3.968 -35.169 1.00 42.34 286 GLY A N 1
ATOM 2189 C CA . GLY A 1 286 ? 20.107 -3.922 -36.458 1.00 42.34 286 GLY A CA 1
ATOM 2190 C C . GLY A 1 286 ? 20.838 -4.484 -37.694 1.00 42.34 286 GLY A C 1
ATOM 2191 O O . GLY A 1 286 ? 20.388 -4.257 -38.816 1.00 42.34 286 GLY A O 1
ATOM 2192 N N . ARG A 1 287 ? 21.957 -5.210 -37.543 1.00 45.56 287 ARG A N 1
ATOM 2193 C CA . ARG A 1 287 ? 22.661 -5.910 -38.637 1.00 45.56 287 ARG A CA 1
ATOM 2194 C C . ARG A 1 287 ? 23.309 -7.231 -38.188 1.00 45.56 287 ARG A C 1
ATOM 2196 O O . ARG A 1 287 ? 24.536 -7.327 -38.167 1.00 45.56 287 ARG A O 1
ATOM 2203 N N . ARG A 1 288 ? 22.508 -8.263 -37.898 1.00 38.34 288 ARG A N 1
ATOM 2204 C CA . ARG A 1 288 ? 22.723 -9.679 -38.302 1.00 38.34 288 ARG A CA 1
ATOM 2205 C C . ARG A 1 288 ? 21.654 -10.582 -37.675 1.00 38.34 288 ARG A C 1
ATOM 2207 O O . ARG A 1 288 ? 21.213 -10.333 -36.564 1.00 38.34 288 ARG A O 1
ATOM 2214 N N . GLY A 1 289 ? 21.190 -11.556 -38.455 1.00 34.88 289 GLY A N 1
ATOM 2215 C CA . GLY A 1 289 ? 19.933 -12.267 -38.238 1.00 34.88 289 GLY A CA 1
ATOM 2216 C C . GLY A 1 289 ? 19.991 -13.564 -37.424 1.00 34.88 289 GLY A C 1
ATOM 2217 O O . GLY A 1 289 ? 20.999 -13.895 -36.808 1.00 34.88 289 GLY A O 1
ATOM 2218 N N . THR A 1 290 ? 18.857 -14.264 -37.555 1.00 32.38 290 THR A N 1
ATOM 2219 C CA . THR A 1 290 ? 18.472 -15.643 -37.190 1.00 32.38 290 THR A CA 1
ATOM 2220 C C . THR A 1 290 ? 18.096 -15.946 -35.734 1.00 32.38 290 THR A C 1
ATOM 2222 O O . THR A 1 290 ? 18.930 -16.238 -34.887 1.00 32.38 290 THR A O 1
ATOM 2225 N N . GLU A 1 291 ? 16.778 -15.872 -35.504 1.00 40.97 291 GLU A N 1
ATOM 2226 C CA . GLU A 1 291 ? 15.887 -16.878 -34.895 1.00 40.97 291 GLU A CA 1
ATOM 2227 C C . GLU A 1 291 ? 16.534 -18.032 -34.103 1.00 40.97 291 GLU A C 1
ATOM 2229 O O . GLU A 1 291 ? 17.074 -18.958 -34.697 1.00 40.97 291 GLU A O 1
ATOM 2234 N N . SER A 1 292 ? 16.384 -18.006 -32.767 1.00 28.62 292 SER A N 1
ATOM 2235 C CA . SER A 1 292 ? 16.068 -19.164 -31.891 1.00 28.62 292 SER A CA 1
ATOM 2236 C C . SER A 1 292 ? 16.299 -18.831 -30.398 1.00 28.62 292 SER A C 1
ATOM 2238 O O . SER A 1 292 ? 17.105 -19.471 -29.727 1.00 28.62 292 SER A O 1
ATOM 2240 N N . GLY A 1 293 ? 15.604 -17.824 -29.848 1.00 25.23 293 GLY A N 1
ATOM 2241 C CA . GLY A 1 293 ? 15.709 -17.480 -28.410 1.00 25.23 293 GLY A CA 1
ATOM 2242 C C . GLY A 1 293 ? 14.435 -16.920 -27.761 1.00 25.23 293 GLY A C 1
ATOM 2243 O O . GLY A 1 293 ? 14.439 -16.528 -26.600 1.00 25.23 293 GLY A O 1
ATOM 2244 N N . GLY A 1 294 ? 13.320 -16.863 -28.496 1.00 24.52 294 GLY A N 1
ATOM 2245 C CA . GLY A 1 294 ? 12.149 -16.048 -28.141 1.00 24.52 294 GLY A CA 1
ATOM 2246 C C . GLY A 1 294 ? 11.180 -16.616 -27.096 1.00 24.52 294 GLY A C 1
ATOM 2247 O O . GLY A 1 294 ? 10.091 -16.067 -26.958 1.00 24.52 294 GLY A O 1
ATOM 2248 N N . ARG A 1 295 ? 11.507 -17.709 -26.393 1.00 24.12 295 ARG A N 1
ATOM 2249 C CA . ARG A 1 295 ? 10.596 -18.323 -25.401 1.00 24.12 295 ARG A CA 1
ATOM 2250 C C . ARG A 1 295 ? 11.067 -18.252 -23.948 1.00 24.12 295 ARG A C 1
ATOM 2252 O O . ARG A 1 295 ? 10.225 -18.379 -23.071 1.00 24.12 295 ARG A O 1
ATOM 2259 N N . GLU A 1 296 ? 12.344 -17.977 -23.696 1.00 23.27 296 GLU A N 1
ATOM 2260 C CA . GLU A 1 296 ? 12.915 -17.956 -22.337 1.00 23.27 296 GLU A CA 1
ATOM 2261 C C . GLU A 1 296 ? 12.999 -16.524 -21.765 1.00 23.27 296 GLU A C 1
ATOM 2263 O O . GLU A 1 296 ? 12.716 -16.302 -20.596 1.00 23.27 296 GLU A O 1
ATOM 2268 N N . LEU A 1 297 ? 13.209 -15.517 -22.625 1.00 23.80 297 LEU A N 1
ATOM 2269 C CA . LEU A 1 297 ? 13.233 -14.085 -22.264 1.00 23.80 297 LEU A CA 1
ATOM 2270 C C . LEU A 1 297 ? 11.842 -13.484 -21.960 1.00 23.80 297 LEU A C 1
ATOM 2272 O O . LEU A 1 297 ? 11.735 -12.399 -21.399 1.00 23.80 297 LEU A O 1
ATOM 2276 N N . ALA A 1 298 ? 10.761 -14.179 -22.333 1.00 23.03 298 ALA A N 1
ATOM 2277 C CA . ALA A 1 298 ? 9.385 -13.699 -22.171 1.00 23.03 298 ALA A CA 1
ATOM 2278 C C . ALA A 1 298 ? 8.769 -14.017 -20.792 1.00 23.03 298 ALA A C 1
ATOM 2280 O O . ALA A 1 298 ? 7.670 -13.533 -20.505 1.00 23.03 298 ALA A O 1
ATOM 2281 N N . ALA A 1 299 ? 9.436 -14.845 -19.979 1.00 23.06 299 ALA A N 1
ATOM 2282 C CA . ALA A 1 299 ? 9.069 -15.124 -18.589 1.00 23.06 299 ALA A CA 1
ATOM 2283 C C . ALA A 1 299 ? 9.689 -14.080 -17.639 1.00 23.06 299 ALA A C 1
ATOM 2285 O O . ALA A 1 299 ? 8.980 -13.521 -16.809 1.00 23.06 299 ALA A O 1
ATOM 2286 N N . ASP A 1 300 ? 10.946 -13.711 -17.895 1.00 23.45 300 ASP A N 1
ATOM 2287 C CA . ASP A 1 300 ? 11.744 -12.724 -17.147 1.00 23.45 300 ASP A CA 1
ATOM 2288 C C . ASP A 1 300 ? 11.151 -11.288 -17.234 1.00 23.45 300 ASP A C 1
ATOM 2290 O O . ASP A 1 300 ? 11.094 -10.534 -16.264 1.00 23.45 300 ASP A O 1
ATOM 2294 N N . GLU A 1 301 ? 10.564 -10.914 -18.385 1.00 27.25 301 GLU A N 1
ATOM 2295 C CA . GLU A 1 301 ? 9.879 -9.618 -18.602 1.00 27.25 301 GLU A CA 1
ATOM 2296 C C . GLU A 1 301 ? 8.446 -9.539 -18.005 1.00 27.25 301 GLU A C 1
ATOM 2298 O O . GLU A 1 301 ? 7.796 -8.481 -18.036 1.00 27.25 301 GLU A O 1
ATOM 2303 N N . ARG A 1 302 ? 7.898 -10.649 -17.485 1.00 33.62 302 ARG A N 1
ATOM 2304 C CA . ARG A 1 302 ? 6.572 -10.684 -16.827 1.00 33.62 302 ARG A CA 1
ATOM 2305 C C . ARG A 1 302 ? 6.648 -10.416 -15.327 1.00 33.62 302 ARG A C 1
ATOM 2307 O O . ARG A 1 302 ? 5.653 -9.985 -14.748 1.00 33.62 302 ARG A O 1
ATOM 2314 N N . GLU A 1 303 ? 7.829 -10.592 -14.748 1.00 30.50 303 GLU A N 1
ATOM 2315 C CA . GLU A 1 303 ? 8.081 -10.586 -13.309 1.00 30.50 303 GLU A CA 1
ATOM 2316 C C . GLU A 1 303 ? 8.334 -9.165 -12.772 1.00 30.50 303 GLU A C 1
ATOM 2318 O O . GLU A 1 303 ? 7.792 -8.790 -11.740 1.00 30.50 303 GLU A O 1
ATOM 2323 N N . SER A 1 304 ? 8.950 -8.273 -13.558 1.00 26.78 304 SER A N 1
ATOM 2324 C CA . SER A 1 304 ? 9.163 -6.844 -13.220 1.00 26.78 304 SER A CA 1
ATOM 2325 C C . SER A 1 304 ? 7.887 -6.002 -12.986 1.00 26.78 304 SER A C 1
ATOM 2327 O O . SER A 1 304 ? 7.985 -4.797 -12.790 1.00 26.78 304 SER A O 1
ATOM 2329 N N . ARG A 1 305 ? 6.683 -6.590 -13.031 1.00 43.62 305 ARG A N 1
ATOM 2330 C CA . ARG A 1 305 ? 5.386 -5.909 -13.205 1.00 43.62 305 ARG A CA 1
ATOM 2331 C C . ARG A 1 305 ? 4.612 -5.532 -11.929 1.00 43.62 305 ARG A C 1
ATOM 2333 O O . ARG A 1 305 ? 3.584 -4.863 -12.001 1.00 43.62 305 ARG A O 1
ATOM 2340 N N . THR A 1 306 ? 5.092 -5.935 -10.752 1.00 35.91 306 THR A N 1
ATOM 2341 C CA . THR A 1 306 ? 4.364 -5.790 -9.464 1.00 35.91 306 THR A CA 1
ATOM 2342 C C . THR A 1 306 ? 4.935 -4.675 -8.566 1.00 35.91 306 THR A C 1
ATOM 2344 O O . THR A 1 306 ? 4.370 -4.330 -7.531 1.00 35.91 306 THR A O 1
ATOM 2347 N N . GLU A 1 307 ? 6.056 -4.069 -8.962 1.00 40.31 307 GLU A N 1
ATOM 2348 C CA . GLU A 1 307 ? 6.979 -3.353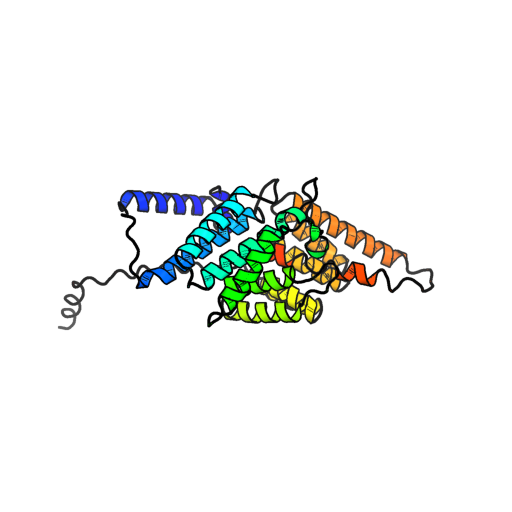 -8.063 1.00 40.31 307 GLU A CA 1
ATOM 2349 C C . GLU A 1 307 ? 6.457 -2.015 -7.520 1.00 40.31 307 GLU A C 1
ATOM 2351 O O . GLU A 1 307 ? 6.870 -1.561 -6.457 1.00 40.31 307 GLU A O 1
ATOM 2356 N N . GLN A 1 308 ? 5.545 -1.353 -8.229 1.00 41.72 308 GLN A N 1
ATOM 2357 C CA . GLN A 1 308 ? 5.259 0.068 -7.977 1.00 41.72 308 GLN A CA 1
ATOM 2358 C C . GLN A 1 308 ? 3.904 0.334 -7.340 1.00 41.72 308 GLN A C 1
ATOM 2360 O O . GLN A 1 308 ? 3.642 1.433 -6.855 1.00 41.72 308 GLN A O 1
ATOM 2365 N N . HIS A 1 309 ? 3.097 -0.715 -7.256 1.00 37.88 309 HIS A N 1
ATOM 2366 C CA . HIS A 1 309 ? 1.900 -0.770 -6.439 1.00 37.88 309 HIS A CA 1
ATOM 2367 C C . HIS A 1 309 ? 2.204 -0.522 -4.945 1.00 37.88 309 HIS A C 1
ATOM 2369 O O . HIS A 1 309 ? 1.395 0.053 -4.221 1.00 37.88 309 HIS A O 1
ATOM 2375 N N . GLU A 1 310 ? 3.400 -0.897 -4.483 1.00 43.00 310 GLU A N 1
ATOM 2376 C CA . GLU A 1 310 ? 3.781 -0.807 -3.067 1.00 43.00 310 GLU A CA 1
ATOM 2377 C C . GLU A 1 310 ? 4.407 0.523 -2.688 1.00 43.00 310 GLU A C 1
ATOM 2379 O O . GLU A 1 310 ? 4.065 1.081 -1.647 1.00 43.00 310 GLU A O 1
ATOM 2384 N N . LEU A 1 311 ? 5.254 1.072 -3.566 1.00 37.72 311 LEU A N 1
ATOM 2385 C CA . LEU A 1 311 ? 5.759 2.435 -3.414 1.00 37.72 311 LEU A CA 1
ATOM 2386 C C . LEU A 1 311 ? 4.590 3.426 -3.333 1.00 37.72 311 LEU A C 1
ATOM 2388 O O . LEU A 1 311 ? 4.668 4.404 -2.600 1.00 37.72 311 LEU A O 1
ATOM 2392 N N . ALA A 1 312 ? 3.479 3.152 -4.021 1.00 33.88 312 ALA A N 1
ATOM 2393 C CA . ALA A 1 312 ? 2.284 3.986 -4.046 1.00 33.88 312 ALA A CA 1
ATOM 2394 C C . ALA A 1 312 ? 1.274 3.748 -2.895 1.00 33.88 312 ALA A C 1
ATOM 2396 O O . ALA A 1 312 ? 0.442 4.620 -2.634 1.00 33.88 312 ALA A O 1
ATOM 2397 N N . ALA A 1 313 ? 1.371 2.646 -2.139 1.00 37.56 313 ALA A N 1
ATOM 2398 C CA . ALA A 1 313 ? 0.410 2.284 -1.085 1.00 37.56 313 ALA A CA 1
ATOM 2399 C C . ALA A 1 313 ? 0.538 3.090 0.232 1.00 37.56 313 ALA A C 1
ATOM 2401 O O . ALA A 1 313 ? -0.335 2.997 1.094 1.00 37.56 313 ALA A O 1
ATOM 2402 N N . GLY A 1 314 ? 1.587 3.905 0.394 1.00 39.91 314 GLY A N 1
ATOM 2403 C CA . GLY A 1 314 ? 1.929 4.548 1.671 1.00 39.91 314 GLY A CA 1
ATOM 2404 C C . GLY A 1 314 ? 1.039 5.708 2.146 1.00 39.91 314 GLY A C 1
ATOM 2405 O O . GLY A 1 314 ? 1.085 6.041 3.328 1.00 39.91 314 GLY A O 1
ATOM 2406 N N . GLU A 1 315 ? 0.204 6.328 1.303 1.00 44.47 315 GLU A N 1
ATOM 2407 C CA . GLU A 1 315 ? -0.604 7.498 1.706 1.00 44.47 315 GLU A CA 1
ATOM 2408 C C . GLU A 1 315 ? -1.995 7.504 1.058 1.00 44.47 315 GLU A C 1
ATOM 2410 O O . GLU A 1 315 ? -2.336 8.347 0.229 1.00 44.47 315 GLU A O 1
ATOM 2415 N N . GLY A 1 316 ? -2.836 6.554 1.465 1.00 38.47 316 GLY A N 1
ATOM 2416 C CA . GLY A 1 316 ? -4.216 6.439 0.988 1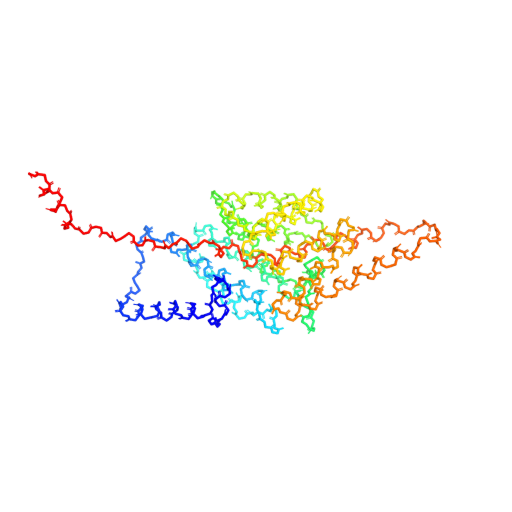.00 38.47 316 GLY A CA 1
ATOM 2417 C C . GLY A 1 316 ? -5.197 7.519 1.468 1.00 38.47 316 GLY A C 1
ATOM 2418 O O . GLY A 1 316 ? -6.311 7.563 0.963 1.00 38.47 316 GLY A O 1
ATOM 2419 N N . GLU A 1 317 ? -4.836 8.402 2.411 1.00 39.22 317 GLU A N 1
ATOM 2420 C CA . GLU A 1 317 ? -5.853 9.247 3.072 1.00 39.22 317 GLU A CA 1
ATOM 2421 C C . GLU A 1 317 ? -5.421 10.680 3.446 1.00 39.22 317 GLU A C 1
ATOM 2423 O O . GLU A 1 317 ? -6.190 11.423 4.060 1.00 39.22 317 GLU A O 1
ATOM 2428 N N . SER A 1 318 ? -4.209 11.124 3.084 1.00 37.34 318 SER A N 1
ATOM 2429 C CA . SER A 1 318 ? -3.679 12.424 3.553 1.00 37.34 318 SER A CA 1
ATOM 2430 C C . SER A 1 318 ? -4.450 13.654 3.022 1.00 37.34 318 SER A C 1
ATOM 2432 O O . SER A 1 318 ? -4.406 14.733 3.607 1.00 37.34 318 SER A O 1
ATOM 2434 N N . ALA A 1 319 ? -5.259 13.514 1.966 1.00 33.94 319 ALA A N 1
ATOM 2435 C CA . ALA A 1 319 ? -5.738 14.667 1.197 1.00 33.94 319 ALA A CA 1
ATOM 2436 C C . ALA A 1 319 ? -7.096 15.292 1.599 1.00 33.94 319 ALA A C 1
ATOM 2438 O O . ALA A 1 319 ? -7.557 16.190 0.886 1.00 33.94 319 ALA A O 1
ATOM 2439 N N . ARG A 1 320 ? -7.752 14.895 2.702 1.00 35.44 320 ARG A N 1
ATOM 2440 C CA . ARG A 1 320 ? -8.982 15.576 3.174 1.00 35.44 320 ARG A CA 1
ATOM 2441 C C . ARG A 1 320 ? -8.926 15.927 4.659 1.00 35.44 320 ARG A C 1
ATOM 2443 O O . ARG A 1 320 ? -9.340 15.161 5.523 1.00 35.44 320 ARG A O 1
ATOM 2450 N N . GLU A 1 321 ? -8.443 17.132 4.940 1.00 32.91 321 GLU A N 1
ATOM 2451 C CA . GLU A 1 321 ? -8.848 17.867 6.135 1.00 32.91 321 GLU A CA 1
ATOM 2452 C C . GLU A 1 321 ? -10.219 18.503 5.866 1.00 32.91 321 GLU A C 1
ATOM 2454 O O . GLU A 1 321 ? -10.307 19.582 5.283 1.00 32.91 321 GLU A O 1
ATOM 2459 N N . GLU A 1 322 ? -11.299 17.853 6.295 1.00 26.91 322 GLU A N 1
ATOM 2460 C CA . GLU A 1 322 ? -12.462 18.614 6.752 1.00 26.91 322 GLU A CA 1
ATOM 2461 C C . GLU A 1 322 ? -12.192 18.978 8.216 1.00 26.91 322 GLU A C 1
ATOM 2463 O O . GLU A 1 322 ? -11.890 18.088 9.019 1.00 26.91 322 GLU A O 1
ATOM 2468 N N . PRO A 1 323 ? -12.231 20.266 8.603 1.00 25.84 323 PRO A N 1
ATOM 2469 C CA . PRO A 1 323 ? -12.091 20.611 10.002 1.00 25.84 323 PRO A CA 1
ATOM 2470 C C . PRO A 1 323 ? -13.246 19.949 10.744 1.00 25.84 323 PRO A C 1
ATOM 2472 O O . PRO A 1 323 ? -14.403 20.175 10.389 1.00 25.84 323 PRO A O 1
ATOM 2475 N N . LEU A 1 324 ? -12.922 19.156 11.771 1.00 28.33 324 LEU A N 1
ATOM 2476 C CA . LEU A 1 324 ? -13.857 18.721 12.804 1.00 28.33 324 LEU A CA 1
ATOM 2477 C C . LEU A 1 324 ? -14.600 19.965 13.304 1.00 28.33 324 LEU A C 1
ATOM 2479 O O . LEU A 1 324 ? -14.130 20.684 14.189 1.00 28.33 324 LEU A O 1
ATOM 2483 N N . ARG A 1 325 ? -15.753 20.258 12.699 1.00 26.03 325 ARG A N 1
ATOM 2484 C CA . ARG A 1 325 ? -16.711 21.194 13.256 1.00 26.03 325 ARG A CA 1
ATOM 2485 C C . ARG A 1 325 ? -17.254 20.484 14.478 1.00 26.03 325 ARG A C 1
ATOM 2487 O O . ARG A 1 325 ? -18.129 19.633 14.381 1.00 26.03 325 ARG A O 1
ATOM 2494 N N . HIS A 1 326 ? -16.688 20.814 15.631 1.00 30.53 326 HIS A N 1
ATOM 2495 C CA . HIS A 1 326 ? -17.416 20.665 16.873 1.00 30.53 326 HIS A CA 1
ATOM 2496 C C . HIS A 1 326 ? -18.680 21.512 16.733 1.00 30.53 326 HIS A C 1
ATOM 2498 O O . HIS A 1 326 ? -18.641 22.731 16.915 1.00 30.53 326 HIS A O 1
ATOM 2504 N N . ASP A 1 327 ? -19.787 20.863 16.378 1.00 32.12 327 ASP A N 1
ATOM 2505 C CA . ASP A 1 327 ? -21.107 21.387 16.677 1.00 32.12 327 ASP A CA 1
ATOM 2506 C C . ASP A 1 327 ? -21.149 21.559 18.191 1.00 32.12 327 ASP A C 1
ATOM 2508 O O . ASP A 1 327 ? -21.218 20.603 18.968 1.00 32.12 327 ASP A O 1
ATOM 2512 N N . ARG A 1 328 ? -20.993 22.811 18.627 1.00 31.42 328 ARG A N 1
ATOM 2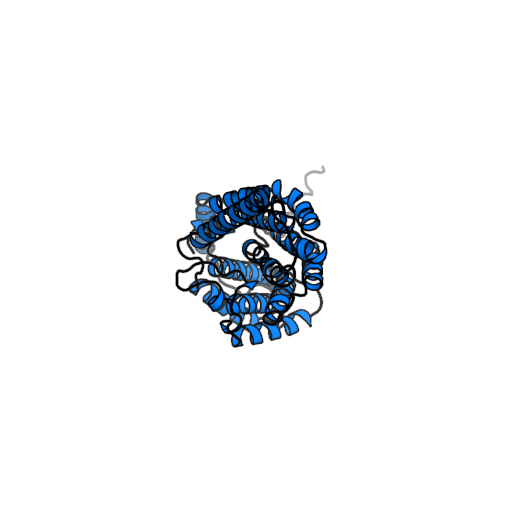513 C CA . ARG A 1 328 ? -21.279 23.166 20.009 1.00 31.42 328 ARG A CA 1
ATOM 2514 C C . ARG A 1 328 ? -22.759 22.856 20.220 1.00 31.42 328 ARG A C 1
ATOM 2516 O O . ARG A 1 328 ? -23.570 23.326 19.421 1.00 31.42 328 ARG A O 1
ATOM 2523 N N . PRO A 1 329 ? -23.147 22.142 21.285 1.00 32.38 329 PRO A N 1
ATOM 2524 C CA . PRO A 1 329 ? -24.552 22.045 21.622 1.00 32.38 329 PRO A CA 1
ATOM 2525 C C . PRO A 1 329 ? -25.057 23.469 21.869 1.00 32.38 329 PRO A C 1
ATOM 2527 O O . PRO A 1 329 ? -24.519 24.198 22.708 1.00 32.38 329 PRO A O 1
ATOM 2530 N N . HIS A 1 330 ? -26.055 23.892 21.093 1.00 35.19 330 HIS A N 1
ATOM 2531 C CA . HIS A 1 330 ? -26.786 25.119 21.366 1.00 35.19 330 HIS A CA 1
ATOM 2532 C C . HIS A 1 330 ? -27.374 25.008 22.775 1.00 35.19 330 HIS A C 1
ATOM 2534 O O . HIS A 1 330 ? -28.353 24.300 23.003 1.00 35.19 330 HIS A O 1
ATOM 2540 N N . GLY A 1 331 ? -26.748 25.693 23.733 1.00 31.20 331 GLY A N 1
ATOM 2541 C CA . GLY A 1 331 ? -27.297 25.848 25.071 1.00 31.20 331 GLY A CA 1
ATOM 2542 C C . GLY A 1 331 ? -28.660 26.559 25.010 1.00 31.20 331 GLY A C 1
ATOM 2543 O O . GLY A 1 331 ? -28.895 27.346 24.086 1.00 31.20 331 GLY A O 1
ATOM 2544 N N . PRO A 1 332 ? -29.558 26.348 25.989 1.00 36.31 332 PRO A N 1
ATOM 2545 C CA . PRO A 1 332 ? -30.948 26.819 25.941 1.00 36.31 332 PRO A CA 1
ATOM 2546 C C . PRO A 1 332 ? -31.155 28.353 25.979 1.00 36.31 332 PRO A C 1
ATOM 2548 O O . PRO A 1 332 ? -32.273 28.822 26.170 1.00 36.31 332 PRO A O 1
ATOM 2551 N N . GLY A 1 333 ? -30.115 29.166 25.776 1.00 37.50 333 GLY A N 1
ATOM 2552 C CA . GLY A 1 333 ? -30.167 30.625 25.910 1.00 37.50 333 GLY A CA 1
ATOM 2553 C C . GLY A 1 333 ? -30.524 31.420 24.647 1.00 37.50 333 GLY A C 1
ATOM 2554 O O . GLY A 1 333 ? -30.821 32.607 24.760 1.00 37.50 333 GLY A O 1
ATOM 2555 N N . ASP A 1 334 ? -30.522 30.820 23.450 1.00 39.03 334 ASP A N 1
ATOM 2556 C CA . ASP A 1 334 ? -30.499 31.611 22.199 1.00 39.03 334 ASP A CA 1
ATOM 2557 C C . ASP A 1 334 ? -31.857 31.757 21.476 1.00 39.03 334 ASP A C 1
ATOM 2559 O O . ASP A 1 334 ? -31.959 32.371 20.411 1.00 39.03 334 ASP A O 1
ATOM 2563 N N . ARG A 1 335 ? -32.951 31.264 22.080 1.00 38.22 335 ARG A N 1
ATOM 2564 C CA . ARG A 1 335 ? -34.327 31.509 21.594 1.00 38.22 335 ARG A CA 1
ATOM 2565 C C . ARG A 1 335 ? -34.936 32.831 22.079 1.00 38.22 335 ARG A C 1
ATOM 2567 O O . ARG A 1 335 ? -35.891 33.305 21.472 1.00 38.22 335 ARG A O 1
ATOM 2574 N N . ALA A 1 336 ? -34.369 33.478 23.100 1.00 39.16 336 ALA A N 1
ATOM 2575 C CA . ALA A 1 336 ? -34.935 34.708 23.669 1.00 39.16 336 ALA A CA 1
ATOM 2576 C C . ALA A 1 336 ? -34.529 36.003 22.931 1.00 39.16 336 ALA A C 1
ATOM 2578 O O . ALA A 1 336 ? -35.156 37.043 23.132 1.00 39.16 336 ALA A O 1
ATOM 2579 N N . LYS A 1 337 ? -33.524 35.969 22.042 1.00 37.16 337 LYS A N 1
ATOM 2580 C CA . LYS A 1 337 ? -33.057 37.167 21.311 1.00 37.16 337 LYS A CA 1
ATOM 2581 C C . LYS A 1 337 ? -33.654 37.357 19.914 1.00 37.16 337 LYS A C 1
ATOM 2583 O O . LYS A 1 337 ? -33.556 38.453 19.372 1.00 37.16 337 LYS A O 1
ATOM 2588 N N . ARG A 1 338 ? -34.345 36.363 19.342 1.00 42.81 338 ARG A N 1
ATOM 2589 C CA . ARG A 1 338 ? -34.918 36.466 17.979 1.00 42.81 338 ARG A CA 1
ATOM 2590 C C . ARG A 1 338 ? -36.365 36.979 17.908 1.00 42.81 338 ARG A C 1
ATOM 2592 O O . ARG A 1 338 ? -36.906 37.086 16.817 1.00 42.81 338 ARG A O 1
ATOM 2599 N N . LEU A 1 339 ? -36.966 37.374 19.035 1.00 40.94 339 LEU A N 1
ATOM 2600 C CA . LEU A 1 339 ? -38.341 37.906 19.101 1.00 40.94 339 LEU A CA 1
ATOM 2601 C C . LEU A 1 339 ? -38.445 39.405 19.455 1.00 40.94 339 LEU A C 1
ATOM 2603 O O . LEU A 1 339 ? -39.546 39.907 19.651 1.00 40.94 339 LEU A O 1
ATOM 2607 N N . ARG A 1 340 ? -37.332 40.156 19.494 1.00 44.12 340 ARG A N 1
ATOM 2608 C CA . ARG A 1 340 ? -37.335 41.620 19.740 1.00 44.12 340 ARG A CA 1
ATOM 2609 C C . ARG A 1 340 ? -36.839 42.486 18.572 1.00 44.12 340 ARG A C 1
ATOM 2611 O O . ARG A 1 340 ? -36.577 43.663 18.770 1.00 44.12 340 ARG A O 1
ATOM 2618 N N . ALA A 1 341 ? -36.760 41.933 17.362 1.00 45.78 341 ALA A N 1
ATOM 2619 C CA . ALA A 1 341 ? -36.405 42.679 16.144 1.00 45.78 341 ALA A CA 1
ATOM 2620 C C . ALA A 1 341 ? -37.541 42.722 15.099 1.00 45.78 341 ALA A C 1
ATOM 2622 O O . ALA A 1 341 ? -37.300 42.917 13.912 1.00 45.78 341 ALA A O 1
ATOM 2623 N N . ARG A 1 342 ? -38.789 42.518 15.537 1.00 48.84 342 ARG A N 1
ATOM 2624 C CA . ARG A 1 342 ? -40.002 42.818 14.764 1.00 48.84 342 ARG A CA 1
ATOM 2625 C C . ARG A 1 342 ? -41.001 43.532 15.672 1.00 48.84 342 ARG A C 1
ATOM 2627 O O . ARG A 1 342 ? -41.931 42.919 16.192 1.00 48.84 342 ARG A O 1
ATOM 2634 N N . ARG A 1 343 ? -40.740 44.809 15.916 1.00 43.88 343 ARG A N 1
ATOM 2635 C CA . ARG A 1 343 ? -41.740 45.815 16.267 1.00 43.88 343 ARG A CA 1
ATOM 2636 C C . ARG A 1 343 ? -41.440 47.058 15.462 1.00 43.88 343 ARG A C 1
ATOM 2638 O O . ARG A 1 343 ? -40.230 47.338 15.312 1.00 43.88 343 ARG A O 1
#

Foldseek 3Di:
DDLCQVCVLLVHDSVVSVVVVVVVVVCCVVVVDDPDDDDPVCVVVVVVVLLVVLLLLLLCQQQPQADQARHNVVSLVVSLVVLVVVCVVCVVDLLSLLSNLLSLLSQQQVQQQADPVRAGDFLLRGPLVRGNVVSLVSSLVSLVVSVVDDDDDQSSLSSVLSNQSNPADNLGDRPLVVNLVSLVVNCVVQNDLLSLLLNLLSCCVPPNLVSSLVSLVVQCPDPSNNLALLSLQSQLVSCVRVVVLVSNLVSLCSSLVRGRYPNSNVVSNVSSVVSVVVVVCVVVVPDDDDDDDPPPVVSVSSSSRRGRSSVSPSRRDSPDDPDPPPPDPPDPPPPVPPPPPPD

Secondary structure (DSSP, 8-state):
--HHHHHHHTTS-HHHHHHHHHHHHHHHHHTT---PPPPGGGHHHHHHHHHHHHHHHHHHHHS-SSBS-S--HHHHHHHHHHHHHHHHH-TT-HHHHHHHHHHHHHHTTGGGSB-TT--B--GGGS-GGGS-HHHHHHHHHHHHHHHTSSS--HHHHHHHHHHHHHHS-TTPPP-HHHHHHHHHHHHHHS--HHHHHHHHHHHHHHH-HHHHHHHHTTGGG-TTTTT-HHHHHHHHHHHHHTT-HHHHHHHHHHHHHH-SBHHHHHHHHHHHHHHHHHHHHHHH--S------TTTHHHHHHHTTSTHHHHTTT-SSTT------------TTTTSSTTSS--

Radius of gyration: 23.59 Å; chains: 1; bounding box: 65×65×71 Å

pLDDT: mean 76.95, std 21.92, range [23.03, 98.5]